Protein AF-A0A1V5UT31-F1 (afdb_monomer)

Solvent-accessible surface area (backbone atoms only — not comparable to full-atom values): 12084 Å² total; per-residue (Å²): 135,84,84,80,78,84,72,55,71,69,61,55,56,50,51,51,52,52,53,51,52,56,53,60,58,64,77,71,74,84,82,89,89,82,85,89,72,75,85,69,56,81,67,75,80,46,56,73,68,57,42,53,53,50,49,54,51,49,53,50,49,56,49,50,53,50,53,52,51,50,52,51,52,52,50,50,51,52,52,50,54,52,51,52,52,53,49,53,51,49,53,54,50,51,54,51,50,53,53,53,53,52,52,49,52,55,51,69,69,58,63,85,67,58,83,86,46,97,58,29,70,60,49,44,53,51,50,53,53,51,50,52,51,51,52,61,60,45,51,62,52,51,56,53,48,64,69,33,68,75,50,39,56,61,50,44,64,60,45,48,63,52,54,56,52,71,70,49,55,71,69,55,56,50,50,54,50,45,67,59,48,47,59,51,51,52,48,54,50,52,50,51,52,50,51,50,50,50,51,53,48,50,67,69,72,62,124

Sequence (207 aa):
MKKEVFVTEGLLRIKEQIAEAAKKSSETEGAGPLAGTEPVPPHELLSPETREALRKRHEEFMRFRRDVLFRIHELMSACSAAAEAARKQTEASSHLEARLKELLIRLEELGEPDTNAADYQIRLSEACRSLEKLRLEILPLRASLEKNPASAAESASRSNFFAELDSVSFGQIFRVGFYLSLPLLIGILLFGILLSAVIVVTFRIGL

Nearest PDB structures (foldseek):
  8i21-assembly1_A  TM=3.018E-01  e=5.553E+00  Saccharomyces cerevisiae S288C

pLDDT: mean 77.6, std 18.27, range [35.03, 97.25]

Structure (mmCIF, N/CA/C/O backbone):
data_AF-A0A1V5UT31-F1
#
_entry.id   AF-A0A1V5UT31-F1
#
loop_
_atom_site.group_PDB
_atom_site.id
_atom_site.type_symbol
_atom_site.label_atom_id
_atom_site.label_alt_id
_atom_site.label_comp_id
_atom_site.label_asym_id
_atom_site.label_entity_id
_atom_site.label_seq_id
_atom_site.pdbx_PDB_ins_code
_atom_site.Cartn_x
_atom_site.Cartn_y
_atom_site.Cartn_z
_atom_site.occupancy
_atom_site.B_iso_or_equiv
_atom_site.auth_seq_id
_atom_site.auth_comp_id
_atom_site.auth_asym_id
_atom_site.auth_atom_id
_atom_site.pdbx_PDB_model_num
ATOM 1 N N . MET A 1 1 ? -18.372 22.773 17.723 1.00 35.75 1 MET A N 1
ATOM 2 C CA . MET A 1 1 ? -19.182 21.607 18.144 1.00 35.75 1 MET A CA 1
ATOM 3 C C . MET A 1 1 ? -19.332 21.659 19.657 1.00 35.75 1 MET A C 1
ATOM 5 O O . MET A 1 1 ? -18.330 21.570 20.355 1.00 35.75 1 MET A O 1
ATOM 9 N N . LYS A 1 2 ? -20.540 21.932 20.164 1.00 35.72 2 LYS A N 1
ATOM 10 C CA . LYS A 1 2 ? -20.808 21.993 21.609 1.00 35.72 2 LYS A CA 1
ATOM 11 C C . LYS A 1 2 ? -20.935 20.556 22.122 1.00 35.72 2 LYS A C 1
ATOM 13 O O . LYS A 1 2 ? -21.726 19.794 21.582 1.00 35.72 2 LYS A O 1
ATOM 18 N N . LYS A 1 3 ? -20.106 20.172 23.098 1.00 37.72 3 LYS A N 1
ATOM 19 C CA . LYS A 1 3 ? -20.200 18.869 23.769 1.00 37.72 3 LYS A CA 1
ATOM 20 C C . LYS A 1 3 ? -21.431 18.901 24.666 1.00 37.72 3 LYS A C 1
ATOM 22 O O . LYS A 1 3 ? -21.390 19.498 25.738 1.00 37.72 3 LYS A O 1
ATOM 27 N N . GLU A 1 4 ? -22.519 18.306 24.205 1.00 40.69 4 GLU A N 1
ATOM 28 C CA . GLU A 1 4 ? -23.676 18.030 25.047 1.00 40.69 4 GLU A CA 1
ATOM 29 C C . GLU A 1 4 ? -23.272 16.936 26.035 1.00 40.69 4 GLU A C 1
ATOM 31 O O . GLU A 1 4 ? -23.111 15.765 25.694 1.00 40.69 4 GLU A O 1
ATOM 36 N N . VAL A 1 5 ? -22.980 17.356 27.264 1.00 46.94 5 VAL A N 1
ATOM 37 C CA . VAL A 1 5 ? -22.757 16.449 28.384 1.00 46.94 5 VAL A CA 1
ATOM 38 C C . VAL A 1 5 ? -24.121 15.857 28.715 1.00 46.94 5 VAL A C 1
ATOM 40 O O . VAL A 1 5 ? -24.954 16.530 29.317 1.00 46.94 5 VAL A O 1
ATOM 43 N N . PHE A 1 6 ? -24.361 14.615 28.292 1.00 42.41 6 PHE A N 1
ATOM 44 C CA . PHE A 1 6 ? -25.547 13.854 28.677 1.00 42.41 6 PHE A CA 1
ATOM 45 C C . PHE A 1 6 ? -25.468 13.536 30.173 1.00 42.41 6 PHE A C 1
ATOM 47 O O . PHE A 1 6 ? -24.983 12.488 30.596 1.00 42.41 6 PHE A O 1
ATOM 54 N N . VAL A 1 7 ? -25.911 14.487 30.991 1.00 55.12 7 VAL A N 1
ATOM 55 C CA . VAL A 1 7 ? -26.237 14.242 32.390 1.00 55.12 7 VAL A CA 1
ATOM 56 C C . VAL A 1 7 ? -27.576 13.519 32.378 1.00 55.12 7 VAL A C 1
ATOM 58 O O . VAL A 1 7 ? -28.597 14.098 32.019 1.00 55.12 7 VAL A O 1
ATOM 61 N N . THR A 1 8 ? -27.565 12.231 32.706 1.00 55.9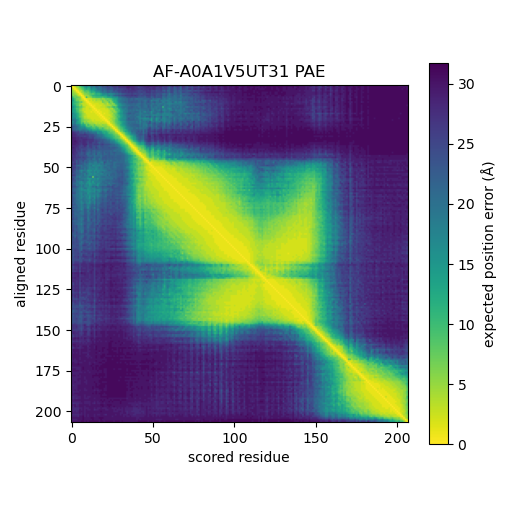7 8 THR A N 1
ATOM 62 C CA . THR A 1 8 ? -28.764 11.392 32.764 1.00 55.97 8 THR A CA 1
ATOM 63 C C . THR A 1 8 ? -29.813 12.043 33.671 1.00 55.97 8 THR A C 1
ATOM 65 O O . THR A 1 8 ? -29.469 12.497 34.761 1.00 55.97 8 THR A O 1
ATOM 68 N N . GLU A 1 9 ? -31.089 12.065 33.268 1.00 54.56 9 GLU A N 1
ATOM 69 C CA . GLU A 1 9 ? -32.189 12.688 34.035 1.00 54.56 9 GLU A CA 1
ATOM 70 C C . GLU A 1 9 ? -32.254 12.222 35.502 1.00 54.56 9 GLU A C 1
ATOM 72 O O . GLU A 1 9 ? -32.612 12.988 36.397 1.00 54.56 9 GLU A O 1
ATOM 77 N N . GLY A 1 10 ? -31.823 10.985 35.782 1.00 52.44 10 GLY A N 1
ATOM 78 C CA . GLY A 1 10 ? -31.711 10.462 37.146 1.00 52.44 10 GLY A CA 1
ATOM 79 C C . GLY A 1 10 ? -30.732 11.243 38.034 1.00 52.44 10 GLY A C 1
ATOM 80 O O . GLY A 1 10 ? -30.963 11.389 39.229 1.00 52.44 10 GLY A O 1
ATOM 81 N N . LEU A 1 11 ? -29.665 11.805 37.463 1.00 58.56 11 LEU A N 1
ATOM 82 C CA . LEU A 1 11 ? -28.651 12.580 38.182 1.00 58.56 11 LEU A CA 1
ATOM 83 C C . LEU A 1 11 ? -29.174 13.970 38.582 1.00 58.56 11 LEU A C 1
ATOM 85 O O . LEU A 1 11 ? -28.807 14.473 39.644 1.00 58.56 11 LEU A O 1
ATOM 89 N N . LEU A 1 12 ? -30.068 14.552 37.773 1.00 60.78 12 LEU A N 1
ATOM 90 C CA . LEU A 1 12 ? -30.761 15.809 38.078 1.00 60.78 12 LEU A CA 1
ATOM 91 C C . LEU A 1 12 ? -31.811 15.614 39.178 1.00 60.78 12 LEU A C 1
ATOM 93 O O . LEU A 1 12 ? -31.778 16.336 40.172 1.00 60.78 12 LEU A O 1
ATOM 97 N N . ARG A 1 13 ? -32.641 14.567 39.075 1.00 63.09 13 ARG A N 1
ATOM 98 C CA . ARG A 1 13 ? -33.630 14.208 40.112 1.00 63.09 13 ARG A CA 1
ATOM 99 C C . ARG A 1 13 ? -33.002 13.986 41.485 1.00 63.09 13 ARG A C 1
ATOM 101 O O . ARG A 1 13 ? -33.534 14.424 42.498 1.00 63.09 13 ARG A O 1
ATOM 108 N N . ILE A 1 14 ? -31.849 13.323 41.531 1.00 59.22 14 ILE A N 1
ATOM 109 C CA . ILE A 1 14 ? -31.177 13.022 42.800 1.00 59.22 14 ILE A CA 1
ATOM 110 C C . ILE A 1 14 ? -30.478 14.269 43.368 1.00 59.22 14 ILE A C 1
ATOM 112 O O . ILE A 1 14 ? -30.414 14.430 44.585 1.00 59.22 14 ILE A O 1
ATOM 116 N N . LYS A 1 15 ? -29.994 15.191 42.520 1.00 70.75 15 LYS A N 1
ATOM 117 C CA . LYS A 1 15 ? -29.478 16.493 42.978 1.00 70.75 15 LYS A CA 1
ATOM 118 C C . LYS A 1 15 ? -30.580 17.309 43.659 1.00 70.75 15 LYS A C 1
ATOM 120 O O . LYS A 1 15 ? -30.318 17.911 44.697 1.00 70.75 15 LYS A O 1
ATOM 125 N N . GLU A 1 16 ? -31.787 17.304 43.100 1.00 70.44 16 GLU A N 1
ATOM 126 C CA . GLU A 1 16 ? -32.953 17.963 43.697 1.00 70.44 16 GLU A CA 1
ATOM 127 C C . GLU A 1 16 ? -33.327 17.325 45.038 1.00 70.44 16 GLU A C 1
ATOM 129 O O . GLU A 1 16 ? -33.442 18.043 46.025 1.00 70.44 16 GLU A O 1
ATOM 134 N N . GLN A 1 17 ? -33.369 15.992 45.125 1.00 66.56 17 GLN A N 1
ATOM 135 C CA . GLN A 1 17 ? -33.656 15.282 46.381 1.00 66.56 17 GLN A CA 1
ATOM 136 C C . GLN A 1 17 ? -32.620 15.549 47.48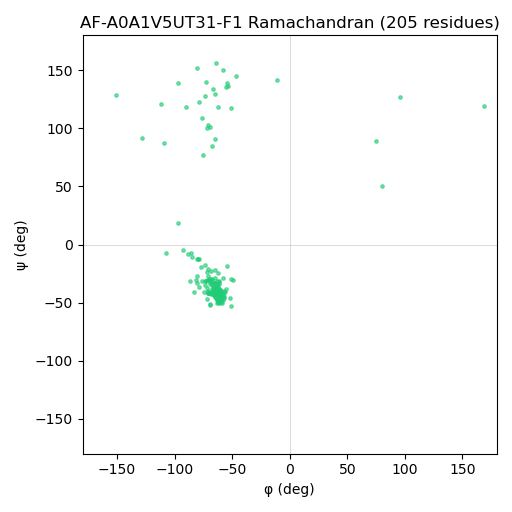5 1.00 66.56 17 GLN A C 1
ATOM 138 O O . GLN A 1 17 ? -32.982 15.694 48.651 1.00 66.56 17 GLN A O 1
ATOM 143 N N . ILE A 1 18 ? -31.331 15.639 47.138 1.00 66.75 18 ILE A N 1
ATOM 144 C CA . ILE A 1 18 ? -30.267 15.964 48.103 1.00 66.75 18 ILE A CA 1
ATOM 145 C C . ILE A 1 18 ? -30.374 17.426 48.556 1.00 66.75 18 ILE A C 1
ATOM 147 O O . ILE A 1 18 ? -30.221 17.711 49.743 1.00 66.75 18 ILE A O 1
ATOM 151 N N . ALA A 1 19 ? -30.660 18.352 47.636 1.00 69.81 19 ALA A N 1
ATOM 152 C CA . ALA A 1 19 ? -30.858 19.761 47.970 1.00 69.81 19 ALA A CA 1
ATOM 153 C C . ALA A 1 19 ? -32.098 19.972 48.859 1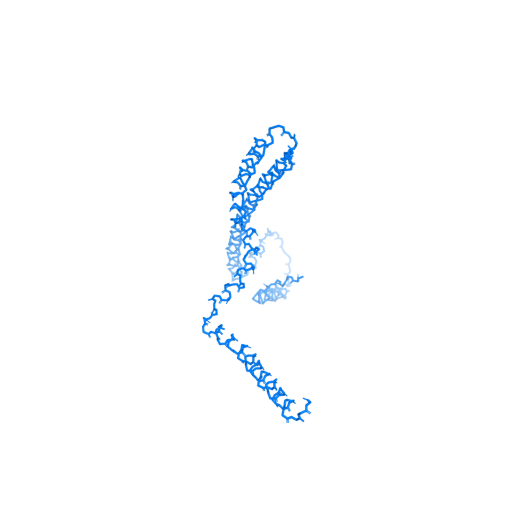.00 69.81 19 ALA A C 1
ATOM 155 O O . ALA A 1 19 ? -32.070 20.776 49.789 1.00 69.81 19 ALA A O 1
ATOM 156 N N . GLU A 1 20 ? -33.166 19.218 48.607 1.00 68.38 20 GLU A N 1
ATOM 157 C CA . GLU A 1 20 ? -34.411 19.264 49.371 1.00 68.38 20 GLU A CA 1
ATOM 158 C C . GLU A 1 20 ? -34.246 18.651 50.773 1.00 68.38 20 GLU A C 1
ATOM 160 O O . GLU A 1 20 ? -34.693 19.237 51.762 1.00 68.38 20 GLU A O 1
ATOM 165 N N . ALA A 1 21 ? -33.507 17.542 50.894 1.00 61.19 21 ALA A N 1
ATOM 166 C CA . ALA A 1 21 ? -33.156 16.944 52.182 1.00 61.19 21 ALA A CA 1
ATOM 167 C C . ALA A 1 21 ? -32.259 17.862 53.034 1.00 61.19 21 ALA A C 1
ATOM 169 O O . ALA A 1 21 ? -32.501 18.004 54.232 1.00 61.19 21 ALA A O 1
ATOM 170 N N . ALA A 1 22 ? -31.281 18.537 52.416 1.00 64.00 22 ALA A N 1
ATOM 171 C CA . ALA A 1 22 ? -30.404 19.493 53.097 1.00 64.00 22 ALA A CA 1
ATOM 172 C C . ALA A 1 22 ? -31.158 20.739 53.599 1.00 64.00 22 ALA A C 1
ATOM 174 O O . ALA A 1 22 ? -30.838 21.292 54.652 1.00 64.00 22 ALA A O 1
ATOM 175 N N . LYS A 1 23 ? -32.193 21.171 52.868 1.00 64.31 23 LYS A N 1
ATOM 176 C CA . LYS A 1 23 ? -33.053 22.283 53.285 1.00 64.31 23 LYS A CA 1
ATOM 177 C C . LYS A 1 23 ? -33.939 21.888 54.471 1.00 64.31 23 LYS A C 1
ATOM 179 O O . LYS A 1 23 ? -34.045 22.646 55.432 1.00 64.31 23 LYS A O 1
ATOM 184 N N . LYS A 1 24 ? -34.483 20.669 54.461 1.00 55.72 24 LYS A N 1
ATOM 185 C CA . LYS A 1 24 ? -35.335 20.137 55.536 1.00 55.72 24 LYS A CA 1
ATOM 186 C C . LYS A 1 24 ? -34.580 19.904 56.854 1.00 55.72 24 LYS A C 1
ATOM 188 O O . LYS A 1 24 ? -35.151 20.105 57.920 1.00 55.72 24 LYS A O 1
ATOM 193 N N . SER A 1 25 ? -33.293 19.547 56.803 1.00 51.53 25 SER A N 1
ATOM 194 C CA . SER A 1 25 ? -32.449 19.449 58.006 1.00 51.53 25 SER A CA 1
ATOM 195 C C . SER A 1 25 ? -32.124 20.811 58.628 1.00 51.53 25 SER A C 1
ATOM 197 O O . SER A 1 25 ? -31.996 20.904 59.843 1.00 51.53 25 SER A O 1
ATOM 199 N N . SER A 1 26 ? -32.048 21.881 57.826 1.00 51.34 26 SER A N 1
ATOM 200 C CA . SER A 1 26 ? -31.721 23.228 58.323 1.00 51.34 26 SER A CA 1
ATOM 201 C C . SER A 1 26 ? -32.853 23.918 59.099 1.00 51.34 26 SER A C 1
ATOM 203 O O . SER A 1 26 ? -32.594 24.851 59.849 1.00 51.34 26 SER A O 1
ATOM 205 N N . GLU A 1 27 ? -34.097 23.446 58.969 1.00 50.84 27 GLU A N 1
ATOM 206 C CA . GLU A 1 27 ? -35.257 24.002 59.687 1.00 50.84 27 GLU A CA 1
ATOM 207 C C . GLU A 1 27 ? -35.446 23.401 61.095 1.00 50.84 27 GLU A C 1
ATOM 209 O O . GLU A 1 27 ? -36.282 23.888 61.853 1.00 50.84 27 GLU A O 1
ATOM 214 N N . THR A 1 28 ? -34.671 22.372 61.474 1.00 47.97 28 THR A N 1
ATOM 215 C CA . THR A 1 28 ? -34.879 21.630 62.740 1.00 47.97 28 THR A CA 1
ATOM 216 C C . THR A 1 28 ? -33.824 21.918 63.822 1.00 47.97 28 THR A C 1
ATOM 218 O O . THR A 1 28 ? -33.998 21.501 64.964 1.00 47.97 28 THR A O 1
ATOM 221 N N . GLU A 1 29 ? -32.755 22.666 63.531 1.00 42.69 29 GLU A N 1
ATOM 222 C CA . GLU A 1 29 ? -31.684 22.938 64.504 1.00 42.69 29 GLU A CA 1
ATOM 223 C C . GLU A 1 29 ? -31.688 24.392 64.988 1.00 42.69 29 GLU A C 1
ATOM 225 O O . GLU A 1 29 ? -30.981 25.263 64.488 1.00 42.69 29 GLU A O 1
ATOM 230 N N . GLY A 1 30 ? -32.481 24.638 66.030 1.00 39.66 30 GLY A N 1
ATOM 231 C CA . GLY A 1 30 ? -32.335 25.796 66.902 1.00 39.66 30 GLY A CA 1
ATOM 232 C C . GLY A 1 30 ? -32.283 25.358 68.362 1.00 39.66 30 GLY A C 1
ATOM 233 O O . GLY A 1 30 ? -33.339 25.248 68.971 1.00 39.66 30 GLY A O 1
ATOM 234 N N . ALA A 1 31 ? -31.080 25.109 68.905 1.00 35.03 31 ALA A N 1
ATOM 235 C CA . ALA A 1 31 ? -30.681 25.364 70.305 1.00 35.03 31 ALA A CA 1
ATOM 236 C C . ALA A 1 31 ? -29.322 24.716 70.675 1.00 35.03 31 ALA A C 1
ATOM 238 O O . ALA A 1 31 ? -29.219 23.498 70.750 1.00 35.03 31 ALA A O 1
ATOM 239 N N . GLY A 1 32 ? -28.343 25.549 71.063 1.00 35.31 32 GLY A N 1
ATOM 240 C CA . GLY A 1 32 ? -27.393 25.248 72.153 1.00 35.31 32 GLY A CA 1
ATOM 241 C C . GLY A 1 32 ? -26.013 24.647 71.800 1.00 35.31 32 GLY A C 1
ATOM 242 O O . GLY A 1 32 ? -25.960 23.606 71.158 1.00 35.31 32 GLY A O 1
ATOM 243 N N . PRO A 1 33 ? -24.888 25.239 72.268 1.00 62.88 33 PRO A N 1
ATOM 244 C CA . PRO A 1 33 ? -23.529 24.796 71.941 1.00 62.88 33 PRO A CA 1
ATOM 245 C C . PRO A 1 33 ? -22.940 23.881 73.026 1.00 62.88 33 PRO A C 1
ATOM 247 O O . PRO A 1 33 ? -23.052 24.214 74.202 1.00 62.88 33 PRO A O 1
ATOM 250 N N . LEU A 1 34 ? -22.228 22.804 72.667 1.00 36.91 34 LEU A N 1
ATOM 251 C CA . LEU A 1 34 ? -21.337 22.090 73.595 1.00 36.91 34 LEU A CA 1
ATOM 252 C C . LEU A 1 34 ? -20.156 21.405 72.879 1.00 36.91 34 LEU A C 1
ATOM 254 O O . LEU A 1 34 ? -20.309 20.678 71.906 1.00 36.91 34 LEU A O 1
ATOM 258 N N . ALA A 1 35 ? -18.986 21.720 73.430 1.00 43.28 35 ALA A N 1
ATOM 259 C CA . ALA A 1 35 ? -17.646 21.150 73.340 1.00 43.28 35 ALA A CA 1
ATOM 260 C C . ALA A 1 35 ? -17.410 19.778 72.665 1.00 43.28 35 ALA A C 1
ATOM 262 O O . ALA A 1 35 ? -18.059 18.783 72.967 1.00 43.28 35 ALA A O 1
ATOM 263 N N . GLY A 1 36 ? -16.284 19.717 71.938 1.00 49.12 36 GLY A N 1
ATOM 264 C CA . GLY A 1 36 ? -15.366 18.573 71.983 1.00 49.12 36 GLY A CA 1
ATOM 265 C C . GLY A 1 36 ? -15.746 17.347 71.162 1.00 49.12 36 GLY A C 1
ATOM 266 O O . GLY A 1 36 ? -15.695 16.238 71.680 1.00 49.12 36 GLY A O 1
ATOM 267 N N . THR A 1 37 ? -16.081 17.517 69.886 1.00 44.81 37 THR A N 1
ATOM 268 C CA . THR A 1 37 ? -16.251 16.384 68.968 1.00 44.81 37 THR A CA 1
ATOM 269 C C . THR A 1 37 ? -15.133 16.429 67.934 1.00 44.81 37 THR A C 1
ATOM 271 O O . THR A 1 37 ? -14.985 17.427 67.226 1.00 44.81 37 THR A O 1
ATOM 274 N N . GLU A 1 38 ? -14.319 15.370 67.863 1.00 53.28 38 GLU A N 1
ATOM 275 C CA . GLU A 1 38 ? -13.507 15.105 66.670 1.00 53.28 38 GLU A CA 1
ATOM 276 C C . GLU A 1 38 ? -14.398 15.259 65.430 1.00 53.28 38 GLU A C 1
ATOM 278 O O . GLU A 1 38 ? -15.590 14.948 65.520 1.00 53.28 38 GLU A O 1
ATOM 283 N N . PRO A 1 39 ? -13.877 15.768 64.298 1.00 51.06 39 PRO A N 1
ATOM 284 C CA . PRO A 1 39 ? -14.677 15.961 63.101 1.00 51.06 39 PRO A CA 1
ATOM 285 C C . PRO A 1 39 ? -15.126 14.592 62.594 1.00 51.06 39 PRO A C 1
ATOM 287 O O . PRO A 1 39 ? -14.432 13.935 61.819 1.00 51.06 39 PRO A O 1
ATOM 290 N N . VAL A 1 40 ? -16.296 14.174 63.073 1.00 56.91 40 VAL A N 1
ATOM 291 C CA . VAL A 1 40 ? -17.034 13.012 62.612 1.00 56.91 40 VAL A CA 1
ATOM 292 C C . VAL A 1 40 ? -17.118 13.166 61.101 1.00 56.91 40 VAL A C 1
ATOM 294 O O . VAL A 1 40 ? -17.630 14.187 60.621 1.00 56.91 40 VAL A O 1
ATOM 297 N N . PRO A 1 41 ? -16.539 12.234 60.329 1.00 60.81 41 PRO A N 1
ATOM 298 C CA . PRO A 1 41 ? -16.507 12.381 58.894 1.00 60.81 41 PRO A CA 1
ATOM 299 C C . PRO A 1 41 ? -17.942 12.593 58.383 1.00 60.81 41 PRO A C 1
ATOM 301 O O . PRO A 1 41 ? -18.855 11.922 58.865 1.00 60.81 41 PRO A O 1
ATOM 304 N N . PRO A 1 42 ? -18.191 13.500 57.415 1.00 64.38 42 PRO A N 1
ATOM 305 C CA . PRO A 1 42 ? -19.544 13.979 57.083 1.00 64.38 42 PRO A CA 1
ATOM 306 C C . PRO A 1 42 ? -20.571 12.882 56.754 1.00 64.38 42 PRO A C 1
ATOM 308 O O . PRO A 1 42 ? -21.776 13.106 56.780 1.00 64.38 42 PRO A O 1
ATOM 311 N N . HIS A 1 43 ? -20.093 11.685 56.425 1.00 57.06 43 HIS A N 1
ATOM 312 C CA . HIS A 1 43 ? -20.874 10.497 56.113 1.00 57.06 43 HIS A CA 1
ATOM 313 C C . HIS A 1 43 ? -21.458 9.787 57.347 1.00 57.06 43 HIS A C 1
ATOM 315 O O . HIS A 1 43 ? -22.419 9.037 57.209 1.00 57.06 43 HIS A O 1
ATOM 321 N N . GLU A 1 44 ? -20.928 10.026 58.544 1.00 59.25 44 GLU A N 1
ATOM 322 C CA . GLU A 1 44 ? -21.412 9.444 59.802 1.00 59.25 44 GLU A CA 1
ATOM 323 C C . GLU A 1 44 ? -22.568 10.233 60.440 1.00 59.25 44 GLU A C 1
ATOM 325 O O . GLU A 1 44 ? -23.246 9.710 61.322 1.00 59.25 44 GLU A O 1
ATOM 330 N N . LEU A 1 45 ? -22.864 11.436 59.939 1.00 65.62 45 LEU A N 1
ATOM 331 C CA . LEU A 1 45 ? -24.042 12.238 60.308 1.00 65.62 45 LEU A CA 1
ATOM 332 C C . LEU A 1 45 ? -25.279 11.913 59.449 1.00 65.62 45 LEU A C 1
ATOM 334 O O . LEU A 1 45 ? -26.382 12.379 59.719 1.00 65.62 45 LEU A O 1
ATOM 338 N N . LEU A 1 46 ? -25.105 11.105 58.402 1.00 66.94 46 LEU A N 1
ATOM 339 C CA . LEU A 1 46 ? -26.159 10.739 57.458 1.00 66.94 46 LEU A CA 1
ATOM 340 C C . LEU A 1 46 ? -27.051 9.620 58.013 1.00 66.94 46 LEU A C 1
ATOM 342 O O . LEU A 1 46 ? -26.586 8.769 58.779 1.00 66.94 46 LEU A O 1
ATOM 346 N N . SER A 1 47 ? -28.319 9.575 57.593 1.00 78.75 47 SER A N 1
ATOM 347 C CA . SER A 1 47 ? -29.217 8.460 57.919 1.00 78.75 47 SER A CA 1
ATOM 348 C C . SER A 1 47 ? -28.631 7.123 57.420 1.00 78.75 47 SER A C 1
ATOM 350 O O . SER A 1 47 ? -27.908 7.101 56.420 1.00 78.75 47 SER A O 1
ATOM 352 N N . PRO A 1 48 ? -28.913 5.986 58.077 1.00 80.06 48 PRO A N 1
ATOM 353 C CA . PRO A 1 48 ? -28.376 4.688 57.653 1.00 80.06 48 PRO A CA 1
ATOM 354 C C . PRO A 1 48 ? -28.715 4.365 56.186 1.00 80.06 48 PRO A C 1
ATOM 356 O O . PRO A 1 48 ? -27.853 3.911 55.436 1.00 80.06 48 PRO A O 1
ATOM 359 N N . GLU A 1 49 ? -29.922 4.719 55.738 1.00 80.62 49 GLU A N 1
ATOM 360 C CA . GLU A 1 49 ? -30.365 4.553 54.347 1.00 80.62 49 GLU A CA 1
ATOM 361 C C . GLU A 1 49 ? -29.531 5.378 53.352 1.00 80.62 49 GLU A C 1
ATOM 363 O O . GLU A 1 49 ? -29.149 4.890 52.285 1.00 80.62 49 GLU A O 1
ATOM 368 N N . THR A 1 50 ? -29.189 6.623 53.703 1.00 83.19 50 THR A N 1
ATOM 369 C CA . THR A 1 50 ? -28.372 7.490 52.838 1.00 83.19 50 THR A CA 1
ATOM 370 C C . THR A 1 50 ? -26.910 7.046 52.794 1.00 83.19 50 THR A C 1
ATOM 372 O O . THR A 1 50 ? -26.284 7.143 51.735 1.00 83.19 50 THR A O 1
ATOM 375 N N . ARG A 1 51 ? -26.373 6.465 53.877 1.00 80.69 51 ARG A N 1
ATOM 376 C CA . ARG A 1 51 ? -25.036 5.838 53.872 1.00 80.69 51 ARG A CA 1
ATOM 377 C C . ARG A 1 51 ? -24.975 4.615 52.968 1.00 80.69 51 ARG A C 1
ATOM 379 O O . ARG A 1 51 ? -24.025 4.470 52.199 1.00 80.69 51 ARG A O 1
ATOM 386 N N . GLU A 1 52 ? -25.984 3.749 53.017 1.00 85.56 52 GLU A N 1
ATOM 387 C CA . GLU A 1 52 ? -26.045 2.574 52.145 1.00 85.56 52 GLU A CA 1
ATOM 388 C C . GLU A 1 52 ? -26.175 2.953 50.667 1.00 85.56 52 GLU A C 1
ATOM 390 O O . GLU A 1 52 ? -25.491 2.371 49.819 1.00 85.56 52 GLU A O 1
ATOM 395 N N . ALA A 1 53 ? -26.999 3.956 50.351 1.00 86.06 53 ALA A N 1
ATOM 396 C CA . ALA A 1 53 ? -27.121 4.489 48.997 1.00 86.06 53 ALA A CA 1
ATOM 397 C C . ALA A 1 53 ? -25.790 5.073 48.493 1.00 86.06 53 ALA A C 1
ATOM 399 O O . ALA A 1 53 ? -25.376 4.801 47.362 1.00 86.06 53 ALA A O 1
ATOM 400 N N . LEU A 1 54 ? -25.077 5.822 49.342 1.00 87.12 54 LEU A N 1
ATOM 401 C CA . LEU A 1 54 ? -23.771 6.385 49.005 1.00 87.12 54 LEU A CA 1
ATOM 402 C C . LEU A 1 54 ? -22.718 5.290 48.787 1.00 87.12 54 LEU A C 1
ATOM 404 O O . LEU A 1 54 ? -21.937 5.379 47.839 1.00 87.12 54 LEU A O 1
ATOM 408 N N . ARG A 1 55 ? -22.734 4.225 49.601 1.00 88.06 55 ARG A N 1
ATOM 409 C CA . ARG A 1 55 ? -21.846 3.064 49.440 1.00 88.06 55 ARG A CA 1
ATOM 410 C C . ARG A 1 55 ? -22.080 2.354 48.108 1.00 88.06 55 ARG A C 1
ATOM 412 O O . ARG A 1 55 ? -21.125 2.152 47.363 1.00 88.06 55 ARG A O 1
ATOM 419 N N . LYS A 1 56 ? -23.335 2.040 47.768 1.00 90.12 56 LYS A N 1
ATOM 420 C CA . LYS A 1 56 ? -23.688 1.416 46.476 1.00 90.12 56 LYS A CA 1
ATOM 421 C C . LYS A 1 56 ? -23.220 2.272 45.298 1.00 90.12 56 LYS A C 1
ATOM 423 O O . LYS A 1 56 ? -22.589 1.766 44.374 1.00 90.12 56 LYS A O 1
ATOM 428 N N . ARG A 1 57 ? -23.435 3.587 45.370 1.00 87.25 57 ARG A N 1
ATOM 429 C CA . ARG A 1 57 ? -22.997 4.526 44.331 1.00 87.25 57 ARG A CA 1
ATOM 430 C C . ARG A 1 57 ? -21.476 4.626 44.228 1.00 87.25 57 ARG A C 1
ATOM 432 O O . ARG A 1 57 ? -20.940 4.749 43.130 1.00 87.25 57 ARG A O 1
ATOM 439 N N . HIS A 1 58 ? -20.771 4.566 45.354 1.00 91.75 58 HIS A N 1
ATOM 440 C CA . HIS A 1 58 ? -19.314 4.520 45.362 1.00 91.75 58 HIS A CA 1
ATOM 441 C C . HIS A 1 58 ? -18.795 3.233 44.703 1.00 91.75 58 HIS A C 1
ATOM 443 O O . HIS A 1 58 ? -17.869 3.283 43.894 1.00 91.75 58 HIS A O 1
ATOM 449 N N . GLU A 1 59 ? -19.423 2.087 44.975 1.00 95.00 59 GLU A N 1
ATOM 450 C CA . GLU A 1 59 ? -19.095 0.815 44.324 1.00 95.00 59 GLU A CA 1
ATOM 451 C C . GLU A 1 59 ? -19.350 0.859 42.808 1.00 95.00 59 GLU A C 1
ATOM 453 O O . GLU A 1 59 ? -18.493 0.431 42.029 1.00 95.00 59 GLU A O 1
ATOM 458 N N . GLU A 1 60 ? -20.479 1.424 42.371 1.00 93.75 60 GLU A N 1
ATOM 459 C CA . GLU A 1 60 ? -20.790 1.655 40.954 1.00 93.75 60 GLU A CA 1
ATOM 460 C C . GLU A 1 60 ? -19.769 2.579 40.289 1.00 93.75 60 GLU A C 1
ATOM 462 O O . GLU A 1 60 ? -19.236 2.247 39.230 1.00 93.75 60 GLU A O 1
ATOM 467 N N . PHE A 1 61 ? -19.429 3.696 40.937 1.00 94.06 61 PHE A N 1
ATOM 468 C CA . PHE A 1 61 ? -18.398 4.613 40.459 1.00 94.06 61 PHE A CA 1
ATOM 469 C C . PHE A 1 61 ? -17.055 3.899 40.287 1.00 94.06 61 PHE A C 1
ATOM 471 O O . PHE A 1 61 ? -16.412 4.031 39.249 1.00 94.06 61 PHE A O 1
ATOM 478 N N . MET A 1 62 ? -16.636 3.094 41.266 1.00 96.19 62 MET A N 1
ATOM 479 C CA . MET A 1 62 ? -15.371 2.360 41.202 1.00 96.19 62 MET A CA 1
ATOM 480 C C . MET A 1 62 ? -15.380 1.259 40.136 1.00 96.19 62 MET A C 1
ATOM 482 O O . MET A 1 62 ? -14.332 0.951 39.562 1.00 96.19 62 MET A O 1
ATOM 486 N N . ARG A 1 63 ? -16.535 0.650 39.841 1.00 95.56 63 ARG A N 1
ATOM 487 C CA . ARG A 1 63 ? -16.694 -0.280 38.709 1.00 95.56 63 ARG A CA 1
ATOM 488 C C . ARG A 1 63 ? -16.600 0.459 37.377 1.00 95.56 63 ARG A C 1
ATOM 490 O O . ARG A 1 63 ? -15.769 0.093 36.553 1.00 95.56 63 ARG A O 1
ATOM 497 N N . PHE A 1 64 ? -17.373 1.528 37.208 1.00 95.12 64 PHE A N 1
ATOM 498 C CA . PHE A 1 64 ? -17.381 2.328 35.986 1.00 95.12 64 PHE A CA 1
ATOM 499 C C . PHE A 1 64 ? -16.009 2.942 35.694 1.00 95.12 64 PHE A C 1
ATOM 501 O O . PHE A 1 64 ? -15.508 2.844 34.580 1.00 95.12 64 PHE A O 1
ATOM 508 N N . ARG A 1 65 ? -15.343 3.499 36.712 1.00 96.56 65 ARG A N 1
ATOM 509 C CA . ARG A 1 65 ? -13.989 4.048 36.580 1.00 96.56 65 ARG A CA 1
ATOM 510 C C . ARG A 1 65 ? -13.000 2.996 36.084 1.00 96.56 65 ARG A C 1
ATOM 512 O O . ARG A 1 65 ? -12.168 3.311 35.243 1.00 96.56 65 ARG A O 1
ATOM 519 N N . ARG A 1 66 ? -13.078 1.762 36.595 1.00 96.75 66 ARG A N 1
ATOM 520 C CA . ARG A 1 66 ? -12.219 0.659 36.139 1.00 96.75 66 ARG A CA 1
ATOM 521 C C . ARG A 1 66 ? -12.505 0.273 34.690 1.00 96.75 66 ARG A C 1
ATOM 523 O O . ARG A 1 66 ? -11.550 0.113 33.941 1.00 96.75 66 ARG A O 1
ATOM 530 N N . ASP A 1 67 ? -13.775 0.180 34.297 1.00 96.62 67 ASP A N 1
ATOM 531 C CA . ASP A 1 67 ? -14.156 -0.119 32.908 1.00 96.62 67 ASP A CA 1
ATOM 532 C C . ASP A 1 67 ? -13.646 0.958 31.941 1.00 96.62 67 ASP A C 1
ATOM 534 O O . ASP A 1 67 ? -12.999 0.659 30.941 1.00 96.62 67 ASP A O 1
ATOM 538 N N . VAL A 1 68 ? -13.848 2.233 32.283 1.00 95.94 68 VAL A N 1
ATOM 539 C CA . VAL A 1 68 ? -13.365 3.355 31.470 1.00 95.94 68 VAL A CA 1
ATOM 540 C C . VAL A 1 68 ? -11.839 3.365 31.384 1.00 95.94 68 VAL A C 1
ATOM 542 O O . VAL A 1 68 ? -11.303 3.533 30.293 1.00 95.94 68 VAL A O 1
ATOM 545 N N . LEU A 1 69 ? -11.129 3.155 32.498 1.00 97.12 69 LEU A N 1
ATOM 546 C CA . LEU A 1 69 ? -9.665 3.063 32.485 1.00 97.12 69 LEU A CA 1
ATOM 547 C C . LEU A 1 69 ? -9.180 1.921 31.591 1.00 97.12 69 LEU A C 1
ATOM 549 O O . LEU A 1 69 ? -8.253 2.118 30.809 1.00 97.12 69 LEU A O 1
ATOM 553 N N . PHE A 1 70 ? -9.822 0.756 31.669 1.00 96.56 70 PHE A N 1
ATOM 554 C CA . PHE A 1 70 ? -9.492 -0.383 30.820 1.00 96.56 70 PHE A CA 1
ATOM 555 C C . PHE A 1 70 ? -9.670 -0.045 29.334 1.00 96.56 70 PHE A C 1
ATOM 557 O O . PHE A 1 70 ? -8.728 -0.201 28.560 1.00 96.56 70 PHE A O 1
ATOM 564 N N . ARG A 1 71 ? -10.820 0.527 28.953 1.00 95.50 71 ARG A N 1
ATOM 565 C CA . ARG A 1 71 ? -11.086 0.960 27.570 1.00 95.50 71 ARG A CA 1
ATOM 566 C C . ARG A 1 71 ? -10.090 2.007 27.082 1.00 95.50 71 ARG A C 1
ATOM 568 O O . ARG A 1 71 ? -9.669 1.963 25.932 1.00 95.50 71 ARG A O 1
ATOM 575 N N . ILE A 1 72 ? -9.702 2.956 27.935 1.00 97.06 72 ILE A N 1
ATOM 576 C CA . ILE A 1 72 ? -8.689 3.959 27.581 1.00 97.06 72 ILE A CA 1
ATOM 577 C C . ILE A 1 72 ? -7.351 3.275 27.299 1.00 97.06 72 ILE A C 1
ATOM 579 O O . ILE A 1 72 ? -6.732 3.573 26.282 1.00 97.06 72 ILE A O 1
ATOM 583 N N . HIS A 1 73 ? -6.915 2.345 28.150 1.00 97.25 73 HIS A N 1
ATOM 584 C CA . HIS A 1 73 ? -5.672 1.607 27.923 1.00 97.25 73 HIS A CA 1
ATOM 585 C C . HIS A 1 73 ? -5.712 0.766 26.643 1.00 97.25 73 HIS A C 1
ATOM 587 O O . HIS A 1 73 ? -4.738 0.765 25.889 1.00 97.25 73 HIS A O 1
ATOM 593 N N . GLU A 1 74 ? -6.835 0.109 26.366 1.00 97.06 74 GLU A N 1
ATOM 594 C CA . GLU A 1 74 ? -7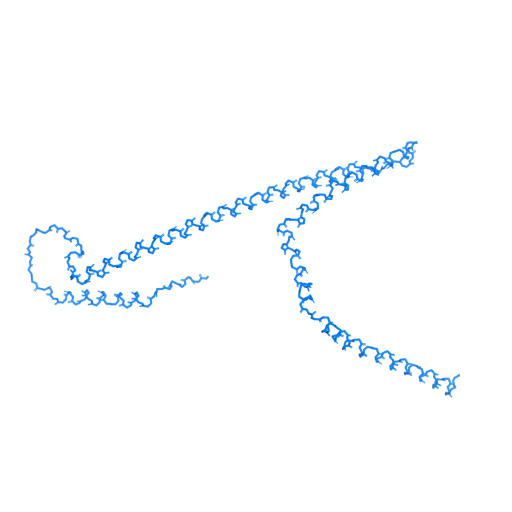.049 -0.644 25.129 1.00 97.06 74 GLU A CA 1
ATOM 595 C C . GLU A 1 74 ? -6.941 0.267 23.897 1.00 97.06 74 GLU A C 1
ATOM 597 O O . GLU A 1 74 ? -6.166 -0.009 22.980 1.00 97.06 74 GLU A O 1
ATOM 602 N N . LEU A 1 75 ? -7.631 1.411 23.909 1.00 95.94 75 LEU A N 1
ATOM 603 C CA . LEU A 1 75 ? -7.571 2.395 22.827 1.00 95.94 75 LEU A CA 1
ATOM 604 C C . LEU A 1 75 ? -6.174 3.006 22.668 1.00 95.94 75 LEU A C 1
ATOM 606 O O . LEU A 1 75 ? -5.725 3.218 21.543 1.00 95.94 75 LEU A O 1
ATOM 610 N N . MET A 1 76 ? -5.464 3.271 23.767 1.00 96.00 76 MET A N 1
ATOM 611 C CA . MET A 1 76 ? -4.079 3.748 23.722 1.00 96.00 76 MET A CA 1
ATOM 612 C C . MET A 1 76 ? -3.155 2.715 23.073 1.00 96.00 76 MET A C 1
ATOM 614 O O . MET A 1 76 ? -2.333 3.081 22.234 1.00 96.00 76 MET A O 1
ATOM 618 N N . SER A 1 77 ? -3.309 1.435 23.419 1.00 94.44 77 SER A N 1
ATOM 619 C CA . SER A 1 77 ? -2.538 0.347 22.815 1.00 94.44 77 SER A CA 1
ATOM 620 C C . SER A 1 77 ? -2.832 0.216 21.318 1.00 94.44 77 SER A C 1
ATOM 622 O O . SER A 1 77 ? -1.899 0.199 20.514 1.00 94.44 77 SER A O 1
ATOM 624 N N . ALA A 1 78 ? -4.111 0.231 20.931 1.00 94.62 78 ALA A N 1
ATOM 625 C CA . ALA A 1 78 ? -4.523 0.190 19.530 1.00 94.62 78 ALA A CA 1
ATOM 626 C C . ALA A 1 78 ? -3.979 1.388 18.733 1.00 94.62 78 ALA A C 1
ATOM 628 O O . ALA A 1 78 ? -3.458 1.220 17.630 1.00 94.62 78 ALA A O 1
ATOM 629 N N . CYS A 1 79 ? -4.038 2.593 19.307 1.00 94.75 79 CYS A N 1
ATOM 630 C CA . CYS A 1 79 ? -3.491 3.804 18.698 1.00 94.75 79 CYS A CA 1
ATOM 631 C C . CYS A 1 79 ? -1.968 3.713 18.519 1.00 94.75 79 CYS A C 1
ATOM 633 O O . CYS A 1 79 ? -1.453 4.045 17.452 1.00 94.75 79 CYS A O 1
ATOM 635 N N . SER A 1 80 ? -1.245 3.202 19.522 1.00 95.56 80 SER A N 1
ATOM 636 C CA . SER A 1 80 ? 0.204 2.988 19.435 1.00 95.56 80 SER A CA 1
ATOM 637 C C . SER A 1 80 ? 0.566 2.001 18.324 1.00 95.56 80 SER A C 1
ATOM 639 O O . SER A 1 80 ? 1.434 2.290 17.503 1.00 95.56 80 SER A O 1
ATOM 641 N N . ALA A 1 81 ? -0.136 0.867 18.246 1.00 93.56 81 ALA A N 1
ATOM 642 C CA . ALA A 1 81 ? 0.083 -0.131 17.203 1.00 93.56 81 ALA A CA 1
ATOM 643 C C . ALA A 1 81 ? -0.196 0.436 15.800 1.00 93.56 81 ALA A C 1
ATOM 645 O O . ALA A 1 81 ? 0.586 0.224 14.871 1.00 93.56 81 ALA A O 1
ATOM 646 N N . ALA A 1 82 ? -1.275 1.212 15.649 1.00 91.75 82 ALA A N 1
ATOM 647 C CA . ALA A 1 82 ? -1.597 1.889 14.396 1.00 91.75 82 ALA A CA 1
ATOM 648 C C . ALA A 1 82 ? -0.527 2.925 14.006 1.00 91.75 82 ALA A C 1
ATOM 650 O O . ALA A 1 82 ? -0.129 2.994 12.842 1.00 91.75 82 ALA A O 1
ATOM 651 N N . ALA A 1 83 ? -0.016 3.696 14.969 1.00 92.88 83 ALA A N 1
ATOM 652 C CA . ALA A 1 83 ? 1.049 4.666 14.734 1.00 92.88 83 ALA A CA 1
ATOM 653 C C . ALA A 1 83 ? 2.359 3.990 14.295 1.00 92.88 83 ALA A C 1
ATOM 655 O O . ALA A 1 83 ? 3.016 4.462 13.368 1.00 92.88 83 ALA A O 1
ATOM 656 N N . GLU A 1 84 ? 2.733 2.869 14.914 1.00 95.00 84 GLU A N 1
ATOM 657 C CA . GLU A 1 84 ? 3.902 2.085 14.503 1.00 95.00 84 GLU A CA 1
ATOM 658 C C . GLU A 1 84 ? 3.743 1.492 13.101 1.00 95.00 84 GLU A C 1
ATOM 660 O O . GLU A 1 84 ? 4.673 1.558 12.296 1.00 95.00 84 GLU A O 1
ATOM 665 N N . ALA A 1 85 ? 2.563 0.956 12.778 1.00 90.88 85 ALA A N 1
ATOM 666 C CA . ALA A 1 85 ? 2.267 0.459 11.438 1.00 90.88 85 ALA A CA 1
ATOM 667 C C . ALA A 1 85 ? 2.380 1.577 10.386 1.00 90.88 85 ALA A C 1
ATOM 669 O O . ALA A 1 85 ? 3.018 1.389 9.350 1.00 90.88 85 ALA A O 1
ATOM 670 N N . ALA A 1 86 ? 1.842 2.765 10.677 1.00 89.56 86 ALA A N 1
ATOM 671 C CA . ALA A 1 86 ? 1.941 3.928 9.799 1.00 89.56 86 ALA A CA 1
ATOM 672 C C . ALA A 1 86 ? 3.392 4.408 9.608 1.00 89.56 86 ALA A C 1
ATOM 674 O O . ALA A 1 86 ? 3.777 4.781 8.496 1.00 89.56 86 ALA A O 1
ATOM 675 N N . ARG A 1 87 ? 4.226 4.356 10.657 1.00 93.62 87 ARG A N 1
ATOM 676 C CA . ARG A 1 87 ? 5.662 4.675 10.561 1.00 93.62 87 ARG A CA 1
ATOM 677 C C . ARG A 1 87 ? 6.389 3.702 9.640 1.00 93.62 87 ARG A C 1
ATOM 679 O O . ARG A 1 87 ? 7.019 4.147 8.688 1.00 93.62 87 ARG A O 1
ATOM 686 N N . LYS A 1 88 ? 6.209 2.393 9.844 1.00 91.12 88 LYS A N 1
ATOM 687 C CA . LYS A 1 88 ? 6.790 1.355 8.972 1.00 91.12 88 LYS A CA 1
ATOM 688 C C . LYS A 1 88 ? 6.353 1.522 7.517 1.00 91.12 88 LYS A C 1
ATOM 690 O O . LYS A 1 88 ? 7.161 1.383 6.605 1.00 91.12 88 LYS A O 1
ATOM 695 N N . GLN A 1 89 ? 5.086 1.864 7.294 1.00 89.62 89 GLN A N 1
ATOM 696 C CA . GLN A 1 89 ? 4.559 2.123 5.955 1.00 89.62 89 GLN A CA 1
ATOM 697 C C . GLN A 1 89 ? 5.213 3.350 5.304 1.00 89.62 89 GLN A C 1
ATOM 699 O O . GLN A 1 89 ? 5.539 3.327 4.115 1.00 89.62 89 GLN A O 1
ATOM 704 N N . THR A 1 90 ? 5.419 4.414 6.079 1.00 90.88 90 THR A N 1
ATOM 705 C CA . THR A 1 90 ? 6.108 5.628 5.621 1.00 90.88 90 THR A CA 1
ATOM 706 C C . THR A 1 90 ? 7.562 5.330 5.263 1.00 90.88 90 THR A C 1
ATOM 708 O O . THR A 1 90 ? 8.015 5.728 4.195 1.00 90.88 90 THR A O 1
ATOM 711 N N . GLU A 1 91 ? 8.271 4.576 6.104 1.00 92.38 91 GLU A N 1
ATOM 712 C CA . GLU A 1 91 ? 9.654 4.144 5.858 1.00 92.38 91 GLU A CA 1
ATOM 713 C C . GLU A 1 91 ? 9.775 3.261 4.606 1.00 92.38 91 GLU A C 1
ATOM 715 O O . GLU A 1 91 ? 10.665 3.455 3.780 1.00 92.38 91 GLU A O 1
ATOM 720 N N . ALA A 1 92 ? 8.851 2.317 4.414 1.00 89.38 92 ALA A N 1
ATOM 721 C CA . ALA A 1 92 ? 8.820 1.493 3.208 1.00 89.38 92 ALA A CA 1
ATOM 722 C C . ALA A 1 92 ? 8.578 2.340 1.946 1.00 89.38 92 ALA A C 1
ATOM 724 O O . ALA A 1 92 ? 9.207 2.116 0.909 1.00 89.38 92 ALA A O 1
ATOM 725 N N . SER A 1 93 ? 7.693 3.336 2.043 1.00 89.69 93 SER A N 1
ATOM 726 C CA . SER A 1 93 ? 7.375 4.243 0.937 1.00 89.69 93 SER A CA 1
ATOM 727 C C . SER A 1 93 ? 8.550 5.165 0.602 1.00 89.69 93 SER A C 1
ATOM 729 O O . SER A 1 93 ? 8.861 5.342 -0.574 1.00 89.69 93 SER A O 1
ATOM 731 N N . SER A 1 94 ? 9.255 5.693 1.608 1.00 91.81 94 SER A N 1
ATOM 732 C CA . SER A 1 94 ? 10.428 6.550 1.395 1.00 91.81 94 SER A CA 1
ATOM 733 C C . SER A 1 94 ? 11.606 5.781 0.793 1.00 91.81 94 SER A C 1
ATOM 735 O O . SER A 1 94 ? 12.279 6.288 -0.105 1.00 91.81 94 SER A O 1
ATOM 737 N N . HIS A 1 95 ? 11.826 4.529 1.206 1.00 92.50 95 HIS A N 1
ATOM 738 C CA . HIS A 1 95 ? 12.825 3.666 0.577 1.00 92.50 95 HIS A CA 1
ATOM 739 C C . HIS A 1 95 ? 12.485 3.386 -0.897 1.00 92.50 95 HIS A C 1
ATOM 741 O O . HIS A 1 95 ? 13.368 3.409 -1.756 1.00 92.50 95 HIS A O 1
ATOM 747 N N . LEU A 1 96 ? 11.208 3.149 -1.212 1.00 92.44 96 LEU A N 1
ATOM 748 C CA . LEU A 1 96 ? 10.754 2.943 -2.588 1.00 92.44 96 LEU A CA 1
ATOM 749 C C . LEU A 1 96 ? 10.934 4.204 -3.447 1.00 92.44 96 LEU A C 1
ATOM 751 O O . LEU A 1 96 ? 11.421 4.109 -4.571 1.00 92.44 96 LEU A O 1
ATOM 755 N N . GLU A 1 97 ? 10.620 5.382 -2.906 1.00 93.50 97 GLU A N 1
ATOM 756 C CA . GLU A 1 97 ? 10.874 6.667 -3.564 1.00 93.50 97 GLU A CA 1
ATOM 757 C C . GLU A 1 97 ? 12.368 6.864 -3.861 1.00 93.50 97 GLU A C 1
ATOM 759 O O . GLU A 1 97 ? 12.734 7.220 -4.981 1.00 93.50 97 GLU A O 1
ATOM 764 N N . ALA A 1 98 ? 13.243 6.587 -2.889 1.00 95.38 98 ALA A N 1
ATOM 765 C CA . ALA A 1 98 ? 14.689 6.690 -3.072 1.00 95.38 98 ALA A CA 1
ATOM 766 C C . ALA A 1 98 ? 15.195 5.763 -4.189 1.00 95.38 98 ALA A C 1
ATOM 768 O O . ALA A 1 98 ? 15.997 6.183 -5.022 1.00 95.38 98 ALA A O 1
ATOM 769 N N . ARG A 1 99 ? 14.681 4.528 -4.259 1.00 95.12 99 ARG A N 1
ATOM 770 C CA . ARG A 1 99 ? 15.007 3.580 -5.336 1.00 95.12 99 ARG A CA 1
ATOM 771 C C . ARG A 1 99 ? 14.540 4.058 -6.705 1.00 95.12 99 ARG A C 1
ATOM 773 O O . ARG A 1 99 ? 15.286 3.940 -7.669 1.00 95.12 99 ARG A O 1
ATOM 780 N N . LEU A 1 100 ? 13.336 4.619 -6.803 1.00 94.50 100 LEU A N 1
ATOM 781 C CA . LEU A 1 100 ? 12.844 5.177 -8.064 1.00 94.50 100 LEU A CA 1
ATOM 782 C C . LEU A 1 100 ? 13.682 6.377 -8.520 1.00 94.50 100 LEU A C 1
ATOM 784 O O . LEU A 1 100 ? 13.992 6.475 -9.704 1.00 94.50 100 LEU A O 1
ATOM 788 N N . LYS A 1 101 ? 14.103 7.247 -7.594 1.00 95.94 101 LYS A N 1
ATOM 789 C CA . LYS A 1 101 ? 15.024 8.355 -7.897 1.00 95.94 101 LYS A CA 1
ATOM 790 C C . LYS A 1 101 ? 16.381 7.854 -8.388 1.00 95.94 101 LYS A C 1
ATOM 792 O O . LYS A 1 101 ? 16.895 8.379 -9.365 1.00 95.94 101 LYS A O 1
ATOM 797 N N . GLU A 1 102 ? 16.937 6.825 -7.751 1.00 96.25 102 GLU A N 1
ATOM 798 C CA . GLU A 1 102 ? 18.188 6.194 -8.190 1.00 96.25 102 GLU A CA 1
ATOM 799 C C . GLU A 1 102 ? 18.071 5.643 -9.622 1.00 96.25 102 GLU A C 1
ATOM 801 O O . GLU A 1 102 ? 18.953 5.869 -10.448 1.00 96.25 102 GLU A O 1
ATOM 806 N N . LEU A 1 103 ? 16.968 4.957 -9.939 1.00 95.12 103 LEU A N 1
ATOM 807 C CA . LEU A 1 103 ? 16.718 4.440 -11.288 1.00 95.12 103 LEU A CA 1
ATOM 808 C C . LEU A 1 103 ? 16.540 5.551 -12.321 1.00 95.12 103 LEU A C 1
ATOM 810 O O . LEU A 1 103 ? 17.012 5.401 -13.445 1.00 95.12 103 LEU A O 1
ATOM 814 N N . LEU A 1 104 ? 15.883 6.650 -11.946 1.00 95.31 104 LEU A N 1
ATOM 815 C CA . LEU A 1 104 ? 15.720 7.809 -12.817 1.00 95.31 104 LEU A CA 1
ATOM 816 C C . LEU A 1 104 ? 17.075 8.434 -13.158 1.00 95.31 104 LEU A C 1
ATOM 818 O O . LEU A 1 104 ? 17.355 8.628 -14.332 1.00 95.31 104 LEU A O 1
ATOM 822 N N . ILE A 1 105 ? 17.937 8.651 -12.161 1.00 95.56 105 ILE A N 1
ATOM 823 C CA . ILE A 1 105 ? 19.292 9.180 -12.382 1.00 95.56 105 ILE A CA 1
ATOM 824 C C . ILE A 1 105 ? 20.068 8.267 -13.337 1.00 95.56 105 ILE A C 1
ATOM 826 O O . ILE A 1 105 ? 20.623 8.739 -14.320 1.00 95.56 105 ILE A O 1
ATOM 830 N N . 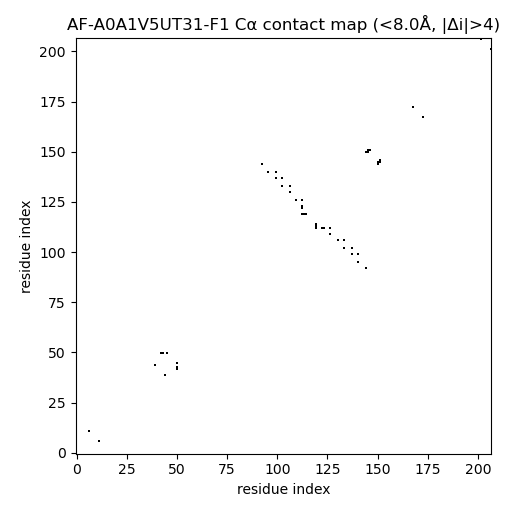ARG A 1 106 ? 20.046 6.946 -13.113 1.00 94.12 106 ARG A N 1
ATOM 831 C CA . ARG A 1 106 ? 20.716 5.984 -14.007 1.00 94.12 106 ARG A CA 1
ATOM 832 C C . ARG A 1 106 ? 20.166 6.006 -15.433 1.00 94.12 106 ARG A C 1
ATOM 834 O O . ARG A 1 106 ? 20.910 5.742 -16.371 1.00 94.12 106 ARG A O 1
ATOM 841 N N . LEU A 1 107 ? 18.866 6.253 -15.598 1.00 93.75 107 LEU A N 1
ATOM 842 C CA . LEU A 1 107 ? 18.237 6.386 -16.910 1.00 93.75 107 LEU A CA 1
ATOM 843 C C . LEU A 1 107 ? 18.654 7.691 -17.597 1.00 93.75 107 LEU A C 1
ATOM 845 O O . LEU A 1 107 ? 18.928 7.676 -18.789 1.00 93.75 107 LEU A O 1
ATOM 849 N N . GLU A 1 108 ? 18.718 8.795 -16.855 1.00 93.00 108 GLU A N 1
ATOM 850 C CA . GLU A 1 108 ? 19.161 10.104 -17.351 1.00 93.00 108 GLU A CA 1
ATOM 851 C C . GLU A 1 108 ? 20.656 10.111 -17.711 1.00 93.00 108 GLU A C 1
ATOM 853 O O . GLU A 1 108 ? 21.056 10.733 -18.692 1.00 93.00 108 GLU A O 1
ATOM 858 N N . GLU A 1 109 ? 21.480 9.376 -16.960 1.00 93.62 109 GLU A N 1
ATOM 859 C CA . GLU A 1 109 ? 22.894 9.128 -17.273 1.00 93.62 109 GLU A CA 1
ATOM 860 C C . GLU A 1 109 ? 23.076 8.246 -18.517 1.00 93.62 109 GLU A C 1
ATOM 862 O O . GLU A 1 109 ? 24.132 8.286 -19.158 1.00 93.62 109 GLU A O 1
ATOM 867 N N . LEU A 1 110 ? 22.059 7.456 -18.879 1.00 89.88 110 LEU A N 1
ATOM 868 C CA . LEU A 1 110 ? 22.057 6.626 -20.077 1.00 89.88 110 LEU A CA 1
ATOM 869 C C . LEU A 1 110 ? 21.831 7.509 -21.316 1.00 89.88 110 LEU A C 1
ATOM 871 O O . LEU A 1 110 ? 20.739 7.592 -21.873 1.00 89.88 110 LEU A O 1
ATOM 875 N N . GLY A 1 111 ? 22.889 8.201 -21.732 1.00 82.56 111 GLY A N 1
ATOM 876 C CA . GLY A 1 111 ? 22.881 9.046 -22.922 1.00 82.56 111 GLY A CA 1
ATOM 877 C C . GLY A 1 111 ? 22.660 8.258 -24.216 1.00 82.56 111 GLY A C 1
ATOM 878 O O . GLY A 1 111 ? 22.958 7.064 -24.311 1.00 82.56 111 GLY A O 1
ATOM 879 N N . GLU A 1 112 ? 22.158 8.948 -25.240 1.00 88.50 112 GLU A N 1
ATOM 880 C CA . GLU A 1 112 ? 21.989 8.364 -26.568 1.00 88.50 112 GLU A CA 1
ATOM 881 C C . GLU A 1 112 ? 23.363 8.022 -27.181 1.00 88.50 112 GLU A C 1
ATOM 883 O O . GLU A 1 112 ? 24.269 8.864 -27.178 1.00 88.50 112 GLU A O 1
ATOM 888 N N . PRO A 1 113 ? 23.567 6.790 -27.685 1.00 88.69 113 PRO A N 1
ATOM 889 C CA . PRO A 1 113 ? 24.829 6.408 -28.303 1.00 88.69 113 PRO A CA 1
ATOM 890 C C . PRO A 1 113 ? 25.060 7.182 -29.610 1.00 88.69 113 PRO A C 1
ATOM 892 O O . PRO A 1 113 ? 24.176 7.248 -30.462 1.00 88.69 113 PRO A O 1
ATOM 895 N N . ASP A 1 114 ? 26.274 7.713 -29.793 1.00 88.88 114 ASP A N 1
ATOM 896 C CA . ASP A 1 114 ? 26.661 8.466 -30.995 1.00 88.88 114 ASP A CA 1
ATOM 897 C C . ASP A 1 114 ? 26.591 7.594 -32.256 1.00 88.88 114 ASP A C 1
ATOM 899 O O . ASP A 1 114 ? 27.320 6.607 -32.397 1.00 88.88 114 ASP A O 1
ATOM 903 N N . THR A 1 115 ? 25.735 7.999 -33.193 1.00 87.19 115 THR A N 1
ATOM 904 C CA . THR A 1 115 ? 25.483 7.315 -34.465 1.00 87.19 115 THR A CA 1
ATOM 905 C C . THR A 1 115 ? 26.694 7.283 -35.392 1.00 87.19 115 THR A C 1
ATOM 907 O O . THR A 1 115 ? 26.756 6.430 -36.274 1.00 87.19 115 THR A O 1
ATOM 910 N N . ASN A 1 116 ? 27.652 8.198 -35.214 1.00 90.44 116 ASN A N 1
ATOM 911 C CA . ASN A 1 116 ? 28.835 8.309 -36.070 1.00 90.44 116 ASN A CA 1
ATOM 912 C C . ASN A 1 116 ? 30.040 7.511 -35.547 1.00 90.44 116 ASN A C 1
ATOM 914 O O . ASN A 1 116 ? 31.075 7.445 -36.214 1.00 90.44 116 ASN A O 1
ATOM 918 N N . ALA A 1 117 ? 29.931 6.902 -34.364 1.00 89.31 117 ALA A N 1
ATOM 919 C CA . ALA A 1 117 ? 31.000 6.100 -33.789 1.00 89.31 117 ALA A CA 1
ATOM 920 C C . ALA A 1 117 ? 31.161 4.761 -34.531 1.00 89.31 117 ALA A C 1
ATOM 922 O O . ALA A 1 117 ? 30.183 4.078 -34.833 1.00 89.31 117 ALA A O 1
ATOM 923 N N . ALA A 1 118 ? 32.409 4.326 -34.742 1.00 89.12 118 ALA A N 1
ATOM 924 C CA . ALA A 1 118 ? 32.710 3.027 -35.357 1.00 89.12 118 ALA A CA 1
ATOM 925 C C . ALA A 1 118 ? 32.092 1.839 -34.585 1.00 89.12 118 ALA A C 1
ATOM 927 O O . ALA A 1 118 ? 31.710 0.839 -35.188 1.00 89.12 118 ALA A O 1
ATOM 928 N N . ASP A 1 119 ? 31.914 1.992 -33.268 1.00 90.31 119 ASP A N 1
ATOM 929 C CA . ASP A 1 119 ? 31.343 0.977 -32.373 1.00 90.31 119 ASP A CA 1
ATOM 930 C C . ASP A 1 119 ? 29.840 1.182 -32.095 1.00 90.31 119 ASP A C 1
ATOM 932 O O . ASP A 1 119 ? 29.317 0.661 -31.105 1.00 90.31 119 ASP A O 1
ATOM 936 N N . TYR A 1 120 ? 29.125 1.955 -32.923 1.00 91.19 120 TYR A N 1
ATOM 937 C CA . TYR A 1 120 ? 27.723 2.324 -32.676 1.00 91.19 120 TYR A CA 1
ATOM 938 C C . TYR A 1 120 ? 26.820 1.117 -32.390 1.00 91.19 120 TYR A C 1
ATOM 940 O O . TYR A 1 120 ? 26.068 1.129 -31.419 1.00 91.19 120 TYR A O 1
ATOM 948 N N . GLN A 1 121 ? 26.927 0.039 -33.178 1.00 91.44 121 GLN A N 1
ATOM 949 C CA . GLN A 1 121 ? 26.100 -1.160 -32.986 1.00 91.44 121 GLN A CA 1
ATOM 950 C C . GLN A 1 121 ? 26.320 -1.817 -31.617 1.00 91.44 121 GLN A C 1
ATOM 952 O O . GLN A 1 121 ? 25.364 -2.273 -30.986 1.00 91.44 121 GLN A O 1
ATOM 957 N N . ILE A 1 122 ? 27.567 -1.838 -31.141 1.00 92.19 122 ILE A N 1
ATOM 958 C CA . ILE A 1 122 ? 27.921 -2.411 -29.840 1.00 92.19 122 ILE A CA 1
ATOM 959 C C . ILE A 1 122 ? 27.340 -1.527 -28.735 1.00 92.19 122 ILE A C 1
ATOM 961 O O . ILE A 1 122 ? 26.572 -2.020 -27.908 1.00 92.19 122 ILE A O 1
ATOM 965 N N . ARG A 1 123 ? 27.595 -0.214 -28.787 1.00 90.12 123 ARG A N 1
ATOM 966 C CA . ARG A 1 123 ? 27.096 0.761 -27.800 1.00 90.12 123 ARG A CA 1
ATOM 967 C C . ARG A 1 123 ? 25.570 0.810 -27.740 1.00 90.12 123 ARG A C 1
ATOM 969 O O . ARG A 1 123 ? 25.000 0.872 -26.655 1.00 90.12 123 ARG A O 1
ATOM 976 N N . LEU A 1 124 ? 24.900 0.714 -28.887 1.00 92.94 124 LEU A N 1
ATOM 977 C CA . LEU A 1 124 ? 23.444 0.628 -28.963 1.00 92.94 124 LEU A CA 1
ATOM 978 C C . LEU A 1 124 ? 22.929 -0.644 -28.284 1.00 92.94 124 LEU A C 1
ATOM 980 O O . LEU A 1 124 ? 21.997 -0.586 -27.485 1.00 92.94 124 LEU A O 1
ATOM 984 N N . SER A 1 125 ? 23.557 -1.792 -28.550 1.00 92.06 125 SER A N 1
ATOM 985 C CA . SER A 1 125 ? 23.159 -3.055 -27.924 1.00 92.06 125 SER A CA 1
ATOM 986 C C . SER A 1 125 ? 23.350 -3.047 -26.399 1.00 92.06 125 SER A C 1
ATOM 988 O O . SER A 1 125 ? 22.516 -3.584 -25.667 1.00 92.06 125 SER A O 1
ATOM 990 N N . GLU A 1 126 ? 24.404 -2.395 -25.903 1.00 92.44 126 GLU A N 1
ATOM 991 C CA . GLU A 1 126 ? 24.671 -2.210 -24.473 1.00 92.44 126 GLU A CA 1
ATOM 992 C C . GLU A 1 126 ? 23.664 -1.258 -23.817 1.00 92.44 126 GLU A C 1
ATOM 994 O O . GLU A 1 126 ? 23.149 -1.560 -22.735 1.00 92.44 126 GLU A O 1
ATOM 999 N N . ALA A 1 127 ? 23.316 -0.158 -24.490 1.00 92.62 127 ALA A N 1
ATOM 1000 C CA . ALA A 1 127 ? 22.275 0.763 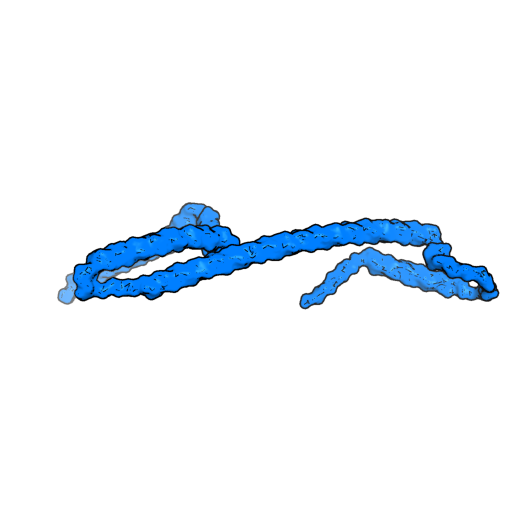-24.043 1.00 92.62 127 ALA A CA 1
ATOM 1001 C C . A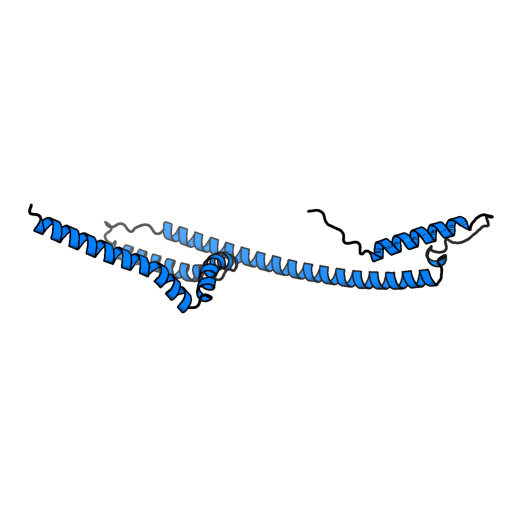LA A 1 127 ? 20.909 0.059 -23.955 1.00 92.62 127 ALA A C 1
ATOM 1003 O O . ALA A 1 127 ? 20.245 0.130 -22.921 1.00 92.62 127 ALA A O 1
ATOM 1004 N N . CYS A 1 128 ? 20.519 -0.719 -24.972 1.00 93.75 128 CYS A N 1
ATOM 1005 C CA . CYS A 1 128 ? 19.276 -1.496 -24.947 1.00 93.75 128 CYS A CA 1
ATOM 1006 C C . CYS A 1 128 ? 19.248 -2.537 -23.815 1.00 93.75 128 CYS A C 1
ATOM 1008 O O . CYS A 1 128 ? 18.226 -2.691 -23.147 1.00 93.75 128 CYS A O 1
ATOM 1010 N N . ARG A 1 129 ? 20.363 -3.235 -23.557 1.00 95.31 129 ARG A N 1
ATOM 1011 C CA . ARG A 1 129 ? 20.470 -4.170 -22.419 1.00 95.31 129 ARG A CA 1
ATOM 1012 C C . ARG A 1 129 ? 20.333 -3.454 -21.078 1.00 95.31 129 ARG A C 1
ATOM 1014 O O . ARG A 1 129 ? 19.683 -3.973 -20.172 1.00 95.31 129 ARG A O 1
ATOM 1021 N N . SER A 1 130 ? 20.927 -2.271 -20.956 1.00 93.94 130 SER A N 1
ATOM 1022 C CA . SER A 1 130 ? 20.847 -1.448 -19.747 1.00 93.94 130 SER A CA 1
ATOM 1023 C C . SER A 1 130 ? 19.421 -0.947 -19.502 1.00 93.94 130 SER A C 1
ATOM 1025 O O . SER A 1 130 ? 18.934 -1.032 -18.377 1.00 93.94 130 SER A O 1
ATOM 1027 N N . LEU A 1 131 ? 18.709 -0.537 -20.557 1.00 94.62 131 LEU A N 1
ATOM 1028 C CA . LEU A 1 131 ? 17.288 -0.186 -20.487 1.00 94.62 131 LEU A CA 1
ATOM 1029 C C . LEU A 1 131 ? 16.415 -1.365 -20.056 1.00 94.62 131 LEU A C 1
ATOM 1031 O O . LEU A 1 131 ? 15.556 -1.203 -19.192 1.00 94.62 131 LEU A O 1
ATOM 1035 N N . GLU A 1 132 ? 16.641 -2.558 -20.610 1.00 96.06 132 GLU A N 1
ATOM 1036 C CA . GLU A 1 132 ? 15.864 -3.737 -20.216 1.00 96.06 132 GLU A CA 1
ATOM 1037 C C . GLU A 1 132 ? 16.133 -4.114 -18.753 1.00 96.06 132 GLU A C 1
ATOM 1039 O O . GLU A 1 132 ? 15.209 -4.444 -18.012 1.00 96.06 132 GLU A O 1
ATOM 1044 N N . LYS A 1 133 ? 17.377 -3.968 -18.285 1.00 95.56 133 LYS A N 1
ATOM 1045 C CA . LYS A 1 133 ? 17.706 -4.141 -16.867 1.00 95.56 133 LYS A CA 1
ATOM 1046 C C . LYS A 1 133 ? 16.953 -3.140 -15.982 1.00 95.56 133 LYS A C 1
ATOM 1048 O O . LYS A 1 133 ? 16.332 -3.557 -15.006 1.00 95.56 133 LYS A O 1
ATOM 1053 N N . LEU A 1 134 ? 16.946 -1.853 -16.339 1.00 95.00 134 LEU A N 1
ATOM 1054 C CA . LEU A 1 134 ? 16.180 -0.828 -15.615 1.00 95.00 134 LEU A CA 1
ATOM 1055 C C . LEU A 1 134 ? 14.682 -1.160 -15.600 1.00 95.00 134 LEU A C 1
ATOM 1057 O O . LEU A 1 134 ? 14.041 -1.088 -14.553 1.00 95.00 134 LEU A O 1
ATOM 1061 N N . ARG A 1 135 ? 14.124 -1.599 -16.733 1.00 94.69 135 ARG A N 1
ATOM 1062 C CA . ARG A 1 135 ? 12.724 -2.031 -16.832 1.00 94.69 135 ARG A CA 1
ATOM 1063 C C . ARG A 1 135 ? 12.408 -3.171 -15.863 1.00 94.69 135 ARG A C 1
ATOM 1065 O O . ARG A 1 135 ? 11.382 -3.121 -15.180 1.00 94.69 135 ARG A O 1
ATOM 1072 N N . LEU A 1 136 ? 13.280 -4.177 -15.787 1.00 95.62 136 LEU A N 1
ATOM 1073 C CA . LEU A 1 136 ? 13.137 -5.305 -14.864 1.00 95.62 136 LEU A CA 1
ATOM 1074 C C . LEU A 1 136 ? 13.242 -4.878 -13.394 1.00 95.62 136 LEU A C 1
ATOM 1076 O O . LEU A 1 136 ? 12.543 -5.447 -12.561 1.00 95.62 136 LEU A O 1
ATOM 1080 N N . GLU A 1 137 ? 14.047 -3.863 -13.072 1.00 94.19 137 GLU A N 1
ATOM 1081 C CA . GLU A 1 137 ? 14.139 -3.291 -11.720 1.00 94.19 137 GLU A CA 1
ATOM 1082 C C . GLU A 1 137 ? 12.886 -2.471 -11.338 1.00 94.19 137 GLU A C 1
ATOM 1084 O O . GLU A 1 137 ? 12.476 -2.475 -10.177 1.00 94.19 137 GLU A O 1
ATOM 1089 N N . ILE A 1 138 ? 12.208 -1.836 -12.303 1.00 94.25 138 ILE A N 1
ATOM 1090 C CA . ILE A 1 138 ? 10.969 -1.066 -12.071 1.00 94.25 138 ILE A CA 1
ATOM 1091 C C . ILE A 1 138 ? 9.765 -1.974 -11.764 1.00 94.25 138 ILE A C 1
ATOM 1093 O O . ILE A 1 138 ? 8.928 -1.633 -10.927 1.00 94.25 138 ILE A O 1
ATOM 1097 N N . LEU A 1 139 ? 9.659 -3.135 -12.417 1.00 91.00 139 LEU A N 1
ATOM 1098 C CA . LEU A 1 139 ? 8.549 -4.089 -12.253 1.00 91.00 139 LEU A CA 1
ATOM 1099 C C . LEU A 1 139 ? 8.230 -4.467 -10.787 1.00 91.00 139 LEU A C 1
ATOM 1101 O O . LEU A 1 139 ? 7.075 -4.312 -10.377 1.00 91.00 139 LEU A O 1
ATOM 1105 N N . PRO A 1 140 ? 9.192 -4.926 -9.961 1.00 90.25 140 PRO A N 1
ATOM 1106 C CA . PRO A 1 140 ? 8.927 -5.259 -8.562 1.00 90.25 140 PRO A CA 1
ATOM 1107 C C . PRO A 1 140 ? 8.621 -4.025 -7.702 1.00 90.25 140 PRO A C 1
ATOM 1109 O O . PRO A 1 140 ? 7.845 -4.127 -6.748 1.00 90.25 140 PRO A O 1
ATOM 1112 N N . LEU A 1 141 ? 9.179 -2.855 -8.036 1.00 91.00 141 LEU A N 1
ATOM 1113 C CA . LEU A 1 141 ? 8.864 -1.598 -7.350 1.00 91.00 141 LEU A CA 1
ATOM 1114 C C . LEU A 1 141 ? 7.415 -1.183 -7.618 1.00 91.00 141 LEU A C 1
ATOM 1116 O O . LEU A 1 141 ? 6.691 -0.844 -6.686 1.00 91.00 141 LEU A O 1
ATOM 1120 N N . ARG A 1 142 ? 6.948 -1.311 -8.864 1.00 88.31 142 ARG A N 1
ATOM 1121 C CA . ARG A 1 142 ? 5.542 -1.091 -9.222 1.00 88.31 142 ARG A CA 1
ATOM 1122 C C . ARG A 1 142 ? 4.613 -2.043 -8.470 1.00 88.31 142 ARG A C 1
ATOM 1124 O O . ARG A 1 142 ? 3.648 -1.592 -7.862 1.00 8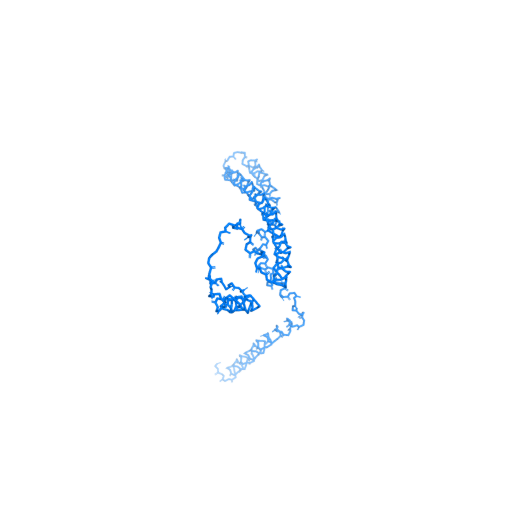8.31 142 ARG A O 1
ATOM 1131 N N . ALA A 1 143 ? 4.930 -3.337 -8.453 1.00 87.06 143 ALA A N 1
ATOM 1132 C CA . ALA A 1 143 ? 4.145 -4.321 -7.709 1.00 87.06 143 ALA A CA 1
ATOM 1133 C C . ALA A 1 143 ? 4.118 -4.029 -6.196 1.00 87.06 143 ALA A C 1
ATOM 1135 O O . ALA A 1 143 ? 3.132 -4.325 -5.522 1.00 87.06 143 ALA A O 1
ATOM 1136 N N . SER A 1 144 ? 5.189 -3.443 -5.651 1.00 86.62 144 SER A N 1
ATOM 1137 C CA . SER A 1 144 ? 5.248 -3.017 -4.247 1.00 86.62 144 SER A CA 1
ATOM 1138 C C . SER A 1 144 ? 4.409 -1.762 -3.986 1.00 86.62 144 SER A C 1
ATOM 1140 O O . SER A 1 144 ? 3.788 -1.660 -2.932 1.00 86.62 144 SER A O 1
ATOM 1142 N N . LEU A 1 145 ? 4.329 -0.840 -4.950 1.00 84.75 145 LEU A N 1
ATOM 1143 C CA . LEU A 1 145 ? 3.483 0.350 -4.866 1.00 84.75 145 LEU A CA 1
ATOM 1144 C C . LEU A 1 145 ? 1.988 -0.003 -4.913 1.00 84.75 145 LEU A C 1
ATOM 1146 O O . LEU A 1 145 ? 1.217 0.510 -4.108 1.00 84.75 145 LEU A O 1
ATOM 1150 N N . GLU A 1 146 ? 1.587 -0.920 -5.797 1.00 80.56 146 GLU A N 1
ATOM 1151 C CA . GLU A 1 146 ? 0.190 -1.367 -5.937 1.00 80.56 146 GLU A CA 1
ATOM 1152 C C . GLU A 1 146 ? -0.322 -2.103 -4.683 1.00 80.56 146 GLU A C 1
ATOM 1154 O O . GLU A 1 146 ? -1.506 -2.042 -4.359 1.00 80.56 146 GLU A O 1
ATOM 1159 N N . LYS A 1 147 ? 0.572 -2.759 -3.932 1.00 78.81 147 LYS A N 1
ATOM 1160 C CA . LYS A 1 147 ? 0.244 -3.420 -2.657 1.00 78.81 147 LYS A CA 1
ATOM 1161 C C . LYS A 1 147 ? 0.127 -2.455 -1.477 1.00 78.81 147 LYS A C 1
ATOM 1163 O O . LYS A 1 147 ? -0.353 -2.863 -0.419 1.00 78.81 147 LYS A O 1
ATOM 1168 N N . ASN A 1 148 ? 0.556 -1.200 -1.621 1.00 72.38 148 ASN A N 1
ATOM 1169 C CA . ASN A 1 148 ? 0.479 -0.242 -0.527 1.00 72.38 148 ASN A CA 1
ATOM 1170 C C . ASN A 1 148 ? -0.975 0.213 -0.310 1.00 72.38 148 ASN A C 1
ATOM 1172 O O . ASN A 1 148 ? -1.616 0.703 -1.244 1.00 72.38 148 ASN A O 1
ATOM 1176 N N . PRO A 1 149 ? -1.498 0.140 0.930 1.00 61.91 149 PRO A N 1
ATOM 1177 C CA . PRO A 1 149 ? -2.900 0.442 1.227 1.00 61.91 149 PRO A CA 1
ATOM 1178 C C . PRO A 1 149 ? -3.290 1.895 0.903 1.00 61.91 149 PRO A C 1
ATOM 1180 O O . PRO A 1 149 ? -4.448 2.169 0.601 1.00 61.91 149 PRO A O 1
ATOM 1183 N N . ALA A 1 150 ? -2.323 2.820 0.894 1.00 60.06 150 ALA A N 1
ATOM 1184 C CA . ALA A 1 150 ? -2.533 4.202 0.464 1.00 60.06 150 ALA A CA 1
ATOM 1185 C C . ALA A 1 150 ? -2.879 4.315 -1.036 1.00 60.06 150 ALA A C 1
ATOM 1187 O O . ALA A 1 150 ? -3.735 5.111 -1.405 1.00 60.06 150 ALA A O 1
ATOM 1188 N N . SER A 1 151 ? -2.278 3.478 -1.889 1.00 53.56 151 SER A N 1
ATOM 1189 C CA . SER A 1 151 ? -2.582 3.421 -3.328 1.00 53.56 151 SER A CA 1
ATOM 1190 C C . SER A 1 151 ? -3.855 2.605 -3.610 1.00 53.56 151 SER A C 1
ATOM 1192 O O . SER A 1 151 ? -4.597 2.884 -4.557 1.00 53.56 151 SER A O 1
ATOM 1194 N N . ALA A 1 152 ? -4.172 1.651 -2.726 1.00 53.31 152 ALA A N 1
ATOM 1195 C CA . ALA A 1 152 ? -5.435 0.920 -2.747 1.00 53.31 152 ALA A CA 1
ATOM 1196 C C . ALA A 1 152 ? -6.643 1.818 -2.431 1.00 53.31 152 ALA A C 1
ATOM 1198 O O . ALA A 1 152 ? -7.690 1.610 -3.025 1.00 53.31 152 ALA A O 1
ATOM 1199 N N . ALA A 1 153 ? -6.521 2.835 -1.569 1.00 54.03 153 ALA A N 1
ATOM 1200 C CA . ALA A 1 153 ? -7.611 3.784 -1.301 1.00 54.03 153 ALA A CA 1
ATOM 1201 C C . ALA A 1 153 ? -7.971 4.639 -2.535 1.00 54.03 153 ALA A C 1
ATOM 1203 O O . ALA A 1 153 ? -9.146 4.875 -2.819 1.00 54.03 153 ALA A O 1
ATOM 1204 N N . GLU A 1 154 ? -6.967 5.046 -3.314 1.00 51.00 154 GLU A N 1
ATOM 1205 C CA . GLU A 1 154 ? -7.156 5.775 -4.574 1.00 51.00 154 GLU A CA 1
ATOM 1206 C C . GLU A 1 154 ? -7.729 4.865 -5.673 1.00 51.00 154 GLU A C 1
ATOM 1208 O O . GLU A 1 154 ? -8.676 5.237 -6.369 1.00 51.00 154 GLU A O 1
ATOM 1213 N N . SER A 1 155 ? -7.228 3.630 -5.773 1.00 47.75 155 SER A N 1
ATOM 1214 C CA . SER A 1 155 ? -7.737 2.620 -6.713 1.00 47.75 155 SER A CA 1
ATOM 1215 C C . SER A 1 155 ? -9.138 2.113 -6.344 1.00 47.75 155 SER A C 1
ATOM 1217 O O . SER A 1 155 ? -9.939 1.846 -7.239 1.00 47.75 155 SER A O 1
ATOM 1219 N N . ALA A 1 156 ? -9.472 2.065 -5.050 1.00 51.78 156 ALA A N 1
ATOM 1220 C CA . ALA A 1 156 ? -10.790 1.690 -4.540 1.00 51.78 156 ALA A CA 1
ATOM 1221 C C . ALA A 1 156 ? -11.880 2.659 -5.020 1.00 51.78 156 ALA A C 1
ATOM 1223 O O . ALA A 1 156 ? -12.982 2.242 -5.373 1.00 51.78 156 ALA A O 1
ATOM 1224 N N . SER A 1 157 ? -11.556 3.954 -5.116 1.00 51.78 157 SER A N 1
ATOM 1225 C CA . SER A 1 157 ? -12.483 4.963 -5.642 1.00 51.78 157 SER A CA 1
ATOM 1226 C C . SER A 1 157 ? -12.856 4.722 -7.114 1.00 51.78 157 SER A C 1
ATOM 1228 O O . SER A 1 157 ? -14.007 4.926 -7.496 1.00 51.78 157 SER A O 1
ATOM 1230 N N . ARG A 1 158 ? -11.922 4.209 -7.933 1.00 50.06 158 ARG A N 1
ATOM 1231 C CA . ARG A 1 158 ? -12.189 3.799 -9.323 1.00 50.06 158 ARG A CA 1
ATOM 1232 C C . ARG A 1 158 ? -12.879 2.441 -9.411 1.00 50.06 158 ARG A C 1
ATOM 1234 O O . ARG A 1 158 ? -13.736 2.266 -10.272 1.00 50.06 158 ARG A O 1
ATOM 1241 N N . SER A 1 159 ? -12.542 1.490 -8.539 1.00 53.56 159 SER A N 1
ATOM 1242 C CA . SER A 1 159 ? -13.186 0.173 -8.536 1.00 53.56 159 SER A CA 1
ATOM 1243 C C . SER A 1 159 ? -14.623 0.210 -8.028 1.00 53.56 159 SER A C 1
ATOM 1245 O O . SER A 1 159 ? -15.391 -0.653 -8.421 1.00 53.56 159 SER A O 1
ATOM 1247 N N . ASN A 1 160 ? -15.019 1.198 -7.220 1.00 54.38 160 ASN A N 1
ATOM 1248 C CA . ASN A 1 160 ? -16.408 1.336 -6.769 1.00 54.38 160 ASN A CA 1
ATOM 1249 C C . ASN A 1 160 ? -17.379 1.584 -7.936 1.00 54.38 160 ASN A C 1
ATOM 1251 O O . ASN A 1 160 ? -18.464 1.018 -7.935 1.00 54.38 160 ASN A O 1
ATOM 1255 N N . PHE A 1 161 ? -16.965 2.309 -8.983 1.00 57.22 161 PHE A N 1
ATOM 1256 C CA . PHE A 1 161 ? -17.773 2.460 -10.203 1.00 57.22 161 PHE A CA 1
ATOM 1257 C C . PHE A 1 161 ? -17.960 1.135 -10.957 1.00 57.22 161 PHE A C 1
ATOM 1259 O O . PHE A 1 161 ? -19.036 0.871 -11.485 1.00 57.22 161 PHE A O 1
ATOM 1266 N N . PHE A 1 162 ? -16.933 0.281 -11.009 1.00 55.84 162 PHE A N 1
ATOM 1267 C CA . PHE A 1 162 ? -17.027 -1.027 -11.669 1.00 55.84 162 PHE A CA 1
ATOM 1268 C C . PHE A 1 162 ? -17.708 -2.086 -10.795 1.00 55.84 162 PHE A C 1
ATOM 1270 O O . PHE A 1 162 ? -18.434 -2.919 -11.321 1.00 55.84 162 PHE A O 1
ATOM 1277 N N . ALA A 1 163 ? -17.540 -2.028 -9.476 1.00 54.78 163 ALA A N 1
ATOM 1278 C CA . ALA A 1 163 ? -18.224 -2.894 -8.522 1.00 54.78 163 ALA A CA 1
ATOM 1279 C C . ALA A 1 163 ? -19.726 -2.572 -8.435 1.00 54.78 163 ALA A C 1
ATOM 1281 O O . ALA A 1 163 ? -20.542 -3.481 -8.300 1.00 54.78 163 ALA A O 1
ATOM 1282 N N . GLU A 1 164 ? -20.116 -1.300 -8.589 1.00 52.75 164 GLU A N 1
ATOM 1283 C CA . GLU A 1 164 ? -21.521 -0.924 -8.777 1.00 52.75 164 GLU A CA 1
ATOM 1284 C C . GLU A 1 164 ? -22.074 -1.459 -10.106 1.00 52.75 164 GLU A C 1
ATOM 1286 O O . GLU A 1 164 ? -23.208 -1.931 -10.130 1.00 52.75 164 GLU A O 1
ATOM 1291 N N . LEU A 1 165 ? -21.282 -1.489 -11.184 1.00 55.03 165 LEU A N 1
ATOM 1292 C CA . LEU A 1 165 ? -21.683 -2.102 -12.461 1.00 55.03 165 LEU A CA 1
ATOM 1293 C C . LEU A 1 165 ? -21.794 -3.633 -12.392 1.00 55.03 165 LEU A C 1
ATOM 1295 O O . LEU A 1 165 ? -22.669 -4.195 -13.043 1.00 55.03 165 LEU A O 1
ATOM 1299 N N . ASP A 1 166 ? -20.971 -4.296 -11.579 1.00 54.12 166 ASP A N 1
ATOM 1300 C CA . ASP A 1 166 ? -21.035 -5.748 -11.344 1.00 54.12 166 ASP A CA 1
ATOM 1301 C C . ASP A 1 166 ? -22.274 -6.144 -10.512 1.00 54.12 166 ASP A C 1
ATOM 1303 O O . ASP A 1 166 ? -22.758 -7.274 -10.570 1.00 54.12 166 ASP A O 1
ATOM 1307 N N . SER A 1 167 ? -22.845 -5.184 -9.771 1.00 56.66 167 SER A N 1
ATOM 1308 C CA . SER A 1 167 ? -24.125 -5.346 -9.068 1.00 56.66 167 SER A CA 1
ATOM 1309 C C . SER A 1 167 ? -25.354 -5.175 -9.975 1.00 56.66 167 SER A C 1
ATOM 1311 O O . SER A 1 167 ? -26.469 -5.538 -9.588 1.00 56.66 167 SER A O 1
ATOM 1313 N N . VAL A 1 168 ? -25.174 -4.653 -11.193 1.00 57.03 168 VAL A N 1
ATOM 1314 C CA . VAL A 1 168 ? -26.257 -4.469 -12.164 1.00 57.03 168 VAL A CA 1
ATOM 1315 C C . VAL A 1 168 ? -26.367 -5.723 -13.024 1.00 57.03 168 VAL A C 1
ATOM 1317 O O . VAL A 1 168 ? -25.458 -6.095 -13.762 1.00 57.03 168 VAL A O 1
ATOM 1320 N N . SER A 1 169 ? -27.526 -6.381 -12.961 1.00 67.69 169 SER A N 1
ATOM 1321 C CA . SER A 1 169 ? -27.794 -7.590 -13.741 1.00 67.69 169 SER A CA 1
ATOM 1322 C C . SER A 1 169 ? -27.575 -7.330 -15.237 1.00 67.69 169 SER A C 1
ATOM 1324 O O . SER A 1 169 ? -28.069 -6.340 -15.780 1.00 67.69 169 SER A O 1
ATOM 1326 N N . PHE A 1 170 ? -26.903 -8.250 -15.934 1.00 62.72 170 PHE A N 1
ATOM 1327 C CA . PHE A 1 170 ? -26.621 -8.172 -17.377 1.00 62.72 170 PHE A CA 1
ATOM 1328 C C . PHE A 1 170 ? -27.875 -7.844 -18.223 1.00 62.72 170 PHE A C 1
ATOM 1330 O O . PHE A 1 170 ? -27.802 -7.141 -19.232 1.00 62.72 170 PHE A O 1
ATOM 1337 N N . GLY A 1 171 ? -29.062 -8.269 -17.770 1.00 68.69 171 GLY A N 1
ATOM 1338 C CA . GLY A 1 171 ? -30.343 -7.939 -18.405 1.00 68.69 171 GLY A CA 1
ATOM 1339 C C . GLY A 1 171 ? -30.788 -6.474 -18.258 1.00 68.69 171 GLY A C 1
ATOM 1340 O O . GLY A 1 171 ? -31.502 -5.965 -19.123 1.00 68.69 171 GLY A O 1
ATOM 1341 N N . GLN A 1 172 ? -30.368 -5.768 -17.206 1.00 68.94 172 GLN A N 1
ATOM 1342 C CA . GLN A 1 172 ? -30.627 -4.333 -17.029 1.00 68.94 172 GLN A CA 1
ATOM 1343 C C . GLN A 1 172 ? -29.743 -3.494 -17.953 1.00 68.94 172 GLN A C 1
ATOM 1345 O O . GLN A 1 172 ? -30.253 -2.578 -18.593 1.00 68.94 172 GLN A O 1
ATOM 1350 N N . ILE A 1 173 ? -28.466 -3.856 -18.109 1.00 72.38 173 ILE A N 1
ATOM 1351 C CA . ILE A 1 173 ? -27.545 -3.191 -19.045 1.00 72.38 173 ILE A CA 1
ATOM 1352 C C . ILE A 1 173 ? -28.044 -3.362 -20.484 1.00 72.38 173 ILE A C 1
ATOM 1354 O O . ILE A 1 173 ? -28.092 -2.392 -21.239 1.00 72.38 173 ILE A O 1
ATOM 1358 N N . PHE A 1 174 ? -28.515 -4.562 -20.847 1.00 72.12 174 PHE A N 1
ATOM 1359 C CA . PHE A 1 174 ? -29.084 -4.803 -22.174 1.00 72.12 174 PHE A CA 1
ATOM 1360 C C . PHE A 1 174 ? -30.386 -4.024 -22.401 1.00 72.12 174 PHE A C 1
ATOM 1362 O O . PHE A 1 174 ? -30.575 -3.452 -23.470 1.00 72.12 174 PHE A O 1
ATOM 1369 N N . ARG A 1 175 ? -31.269 -3.924 -21.395 1.00 75.06 175 ARG A N 1
ATOM 1370 C CA . ARG A 1 175 ? -32.481 -3.090 -21.491 1.00 75.06 175 ARG A CA 1
ATOM 1371 C C . ARG A 1 175 ? -32.144 -1.615 -21.666 1.00 75.06 175 ARG A C 1
ATOM 1373 O O . ARG A 1 175 ? -32.696 -0.989 -22.562 1.00 75.06 175 ARG A O 1
ATOM 1380 N N . VAL A 1 176 ? -31.243 -1.064 -20.854 1.00 77.31 176 VAL A N 1
ATOM 1381 C CA . VAL A 1 176 ? -30.846 0.353 -20.939 1.00 77.31 176 VAL A CA 1
ATOM 1382 C C . VAL A 1 176 ? -30.154 0.643 -22.273 1.00 77.31 176 VAL A C 1
ATOM 1384 O O . VAL A 1 176 ? -30.502 1.613 -22.945 1.00 77.31 176 VAL A O 1
ATOM 1387 N N . GLY A 1 177 ? -29.252 -0.240 -22.712 1.00 75.38 177 GLY A N 1
ATOM 1388 C CA . GLY A 1 177 ? -28.612 -0.153 -24.023 1.00 75.38 177 GLY A CA 1
ATOM 1389 C C . GLY A 1 177 ? -29.616 -0.225 -25.176 1.00 75.38 177 GLY A C 1
ATOM 1390 O O . GLY A 1 177 ? -29.502 0.534 -26.137 1.00 75.38 177 GLY A O 1
ATOM 1391 N N . PHE A 1 178 ? -30.645 -1.069 -25.073 1.00 78.94 178 PHE A N 1
ATOM 1392 C CA . PHE A 1 178 ? -31.708 -1.167 -26.075 1.00 78.94 178 PHE A CA 1
ATOM 1393 C C . PHE A 1 178 ? -32.611 0.075 -26.086 1.00 78.94 178 PHE A C 1
ATOM 1395 O O . PHE A 1 178 ? -32.899 0.599 -27.155 1.00 78.94 178 PHE A O 1
ATOM 1402 N N . TYR A 1 179 ? -32.987 0.622 -24.924 1.00 80.12 179 TYR A N 1
ATOM 1403 C CA . TYR A 1 179 ? -33.772 1.863 -24.845 1.00 80.12 179 TYR A CA 1
ATOM 1404 C C . TYR A 1 179 ? -33.038 3.078 -25.418 1.00 80.12 179 TYR A C 1
ATOM 1406 O O . TYR A 1 179 ? -33.687 3.967 -25.963 1.00 80.12 179 TYR A O 1
ATOM 1414 N N . LEU A 1 180 ? -31.706 3.116 -25.326 1.00 79.50 180 LEU A N 1
ATOM 1415 C CA . LEU A 1 180 ? -30.904 4.195 -25.902 1.00 79.50 180 LEU A CA 1
ATOM 1416 C C . LEU A 1 180 ? -30.621 3.985 -27.400 1.00 79.50 180 LEU A C 1
ATOM 1418 O O . LEU A 1 180 ? -30.691 4.932 -28.181 1.00 79.50 180 LEU A O 1
ATOM 1422 N N . SER A 1 181 ? -30.314 2.754 -27.819 1.00 82.06 181 SER A N 1
ATOM 1423 C CA . SER A 1 181 ? -29.928 2.452 -29.207 1.00 82.06 181 SER A CA 1
ATOM 1424 C C . SER A 1 181 ? -31.111 2.310 -30.166 1.00 82.06 181 SER A C 1
ATOM 1426 O O . SER A 1 181 ? -30.984 2.662 -31.338 1.00 82.06 181 SER A O 1
ATOM 1428 N N . LEU A 1 182 ? -32.274 1.855 -29.692 1.00 84.31 182 LEU A N 1
ATOM 1429 C CA . LEU A 1 182 ? -33.472 1.690 -30.516 1.00 84.31 182 LEU A CA 1
ATOM 1430 C C . LEU A 1 182 ? -33.976 3.008 -31.141 1.00 84.31 182 LEU A C 1
ATOM 1432 O O . LEU A 1 182 ? -34.168 3.026 -32.358 1.00 84.31 182 LEU A O 1
ATOM 1436 N N . PRO A 1 183 ? -34.171 4.122 -30.400 1.00 83.81 183 PRO A N 1
ATOM 1437 C CA . PRO A 1 183 ? -34.616 5.377 -31.010 1.00 83.81 183 PRO A CA 1
ATOM 1438 C C . PRO A 1 183 ? -33.580 5.946 -31.987 1.00 83.81 183 PRO A C 1
ATOM 1440 O O . PRO A 1 183 ? -33.962 6.510 -33.011 1.00 83.81 183 PRO A O 1
ATOM 1443 N N . LEU A 1 184 ? -32.282 5.743 -31.729 1.00 85.44 184 LEU A N 1
ATOM 1444 C CA . LEU A 1 184 ? -31.212 6.138 -32.648 1.00 85.44 184 LEU A CA 1
ATOM 1445 C C . LEU A 1 184 ? -31.292 5.351 -33.965 1.00 85.44 184 LEU A C 1
ATOM 1447 O O . LEU A 1 184 ? -31.219 5.934 -35.044 1.00 85.44 184 LEU A O 1
ATOM 1451 N N . LEU A 1 185 ? -31.490 4.033 -33.884 1.00 88.88 185 LEU A N 1
ATOM 1452 C CA . LEU A 1 185 ? -31.578 3.156 -35.050 1.00 88.88 185 LEU A CA 1
ATOM 1453 C C . LEU A 1 185 ? -32.833 3.445 -35.885 1.00 88.88 185 LEU A C 1
ATOM 1455 O O . LEU A 1 185 ? -32.753 3.516 -37.110 1.00 88.88 185 LEU A O 1
ATOM 1459 N N . ILE A 1 186 ? -33.970 3.699 -35.228 1.00 89.75 186 ILE A N 1
ATOM 1460 C CA . ILE A 1 186 ? -35.204 4.150 -35.889 1.00 89.75 186 ILE A CA 1
ATOM 1461 C C . ILE A 1 186 ? -34.993 5.516 -36.554 1.00 89.75 186 ILE A C 1
ATOM 1463 O O . ILE A 1 186 ? -35.422 5.713 -37.688 1.00 89.75 186 ILE A O 1
ATOM 1467 N N . GLY A 1 187 ? -34.301 6.445 -35.887 1.00 91.19 187 GLY A N 1
ATOM 1468 C CA . GLY A 1 187 ? -33.982 7.761 -36.439 1.00 91.19 187 GLY A CA 1
ATOM 1469 C C . GLY A 1 187 ? -33.135 7.676 -37.708 1.00 91.19 187 GLY A C 1
ATOM 1470 O O . GLY A 1 187 ? -33.473 8.298 -38.713 1.00 91.19 187 GLY A O 1
ATOM 1471 N N . ILE A 1 188 ? -32.083 6.853 -37.698 1.00 91.25 188 ILE A N 1
ATOM 1472 C CA . ILE A 1 188 ? -31.231 6.614 -38.873 1.00 91.25 188 ILE A CA 1
ATOM 1473 C C . ILE A 1 188 ? -32.038 5.975 -40.010 1.00 91.25 188 ILE A C 1
ATOM 1475 O O . ILE A 1 188 ? -31.911 6.392 -41.161 1.00 91.25 188 ILE A O 1
ATOM 1479 N N . LEU A 1 189 ? -32.901 5.003 -39.699 1.00 92.06 189 LEU A N 1
ATOM 1480 C CA . LEU A 1 189 ? -33.759 4.354 -40.690 1.00 92.06 189 LEU A CA 1
ATOM 1481 C C . LEU A 1 189 ? -34.727 5.355 -41.341 1.00 92.06 189 LEU A C 1
ATOM 1483 O O . LEU A 1 189 ? -34.809 5.424 -42.567 1.00 92.06 189 LEU A O 1
ATOM 1487 N N . LEU A 1 190 ? -35.433 6.157 -40.538 1.00 92.69 190 LEU A N 1
ATOM 1488 C CA . LEU A 1 190 ? -36.366 7.172 -41.034 1.00 92.69 190 LEU A CA 1
ATOM 1489 C C . LEU A 1 190 ? -35.651 8.245 -41.853 1.00 92.69 190 LEU A C 1
ATOM 1491 O O . LEU A 1 190 ? -36.145 8.633 -42.909 1.00 92.69 190 LEU A O 1
ATOM 1495 N N . PHE A 1 191 ? -34.474 8.684 -41.406 1.00 93.00 191 PHE A N 1
ATOM 1496 C CA . PHE A 1 191 ? -33.655 9.630 -42.153 1.00 93.00 191 PHE A CA 1
ATOM 1497 C C . PHE A 1 191 ? -33.224 9.053 -43.507 1.00 93.00 191 PHE A C 1
ATOM 1499 O O . PHE A 1 191 ? -33.338 9.732 -44.523 1.00 93.00 191 PHE A O 1
ATOM 1506 N N . GLY A 1 192 ? -32.811 7.783 -43.549 1.00 92.88 192 GLY A N 1
ATOM 1507 C CA . GLY A 1 192 ? -32.478 7.090 -44.795 1.00 92.88 192 GLY A CA 1
ATOM 1508 C C . GLY A 1 192 ? -33.668 6.972 -45.753 1.00 92.88 192 GLY A C 1
ATOM 1509 O O . GLY A 1 192 ? -33.521 7.221 -46.950 1.00 92.88 192 GLY A O 1
ATOM 1510 N N . ILE A 1 193 ? -34.861 6.659 -45.237 1.00 91.88 193 ILE A N 1
ATOM 1511 C CA . ILE A 1 193 ? -36.097 6.612 -46.036 1.00 91.88 193 ILE A CA 1
ATOM 1512 C C . ILE A 1 193 ? -36.435 8.000 -46.587 1.00 91.88 193 ILE A C 1
ATOM 1514 O O . ILE A 1 193 ? -36.765 8.122 -47.766 1.00 91.88 193 ILE A O 1
ATOM 1518 N N . LEU A 1 194 ? -36.320 9.048 -45.768 1.00 91.50 194 LEU A N 1
ATOM 1519 C CA . LEU A 1 194 ? -36.592 10.420 -46.187 1.00 91.50 194 LEU A CA 1
ATOM 1520 C C . LEU A 1 194 ? -35.598 10.884 -47.258 1.00 91.50 194 LEU A C 1
ATOM 1522 O O . LEU A 1 194 ? -36.009 11.448 -48.267 1.00 91.50 194 LEU A O 1
ATOM 1526 N N . LEU A 1 195 ? -34.308 10.584 -47.083 1.00 91.88 195 LEU A N 1
ATOM 1527 C CA . LEU A 1 195 ? -33.269 10.886 -48.066 1.00 91.88 195 LEU A CA 1
ATOM 1528 C C . LEU A 1 195 ? -33.543 10.165 -49.394 1.00 91.88 195 LEU A C 1
ATOM 1530 O O . LEU A 1 195 ? -33.486 10.781 -50.454 1.00 91.88 195 LEU A O 1
ATOM 1534 N N . SER A 1 196 ? -33.906 8.882 -49.336 1.00 87.62 196 SER A N 1
ATOM 1535 C CA . SER A 1 196 ? -34.286 8.097 -50.514 1.00 87.62 196 SER A CA 1
ATOM 1536 C C . SER A 1 196 ? -35.517 8.681 -51.216 1.00 87.62 196 SER A C 1
ATOM 1538 O O . SER A 1 196 ? -35.508 8.867 -52.431 1.00 87.62 196 SER A O 1
ATOM 1540 N N . ALA A 1 197 ? -36.551 9.061 -50.460 1.00 87.25 197 ALA A N 1
ATOM 1541 C CA . ALA A 1 197 ? -37.745 9.700 -51.005 1.00 87.25 197 ALA A CA 1
ATOM 1542 C C . ALA A 1 197 ? -37.419 11.041 -51.679 1.00 87.25 197 ALA A C 1
ATOM 1544 O O . ALA A 1 197 ? -37.892 11.293 -52.784 1.00 87.25 197 ALA A O 1
ATOM 1545 N N . VAL A 1 198 ? -36.571 11.872 -51.063 1.00 89.44 198 VAL A N 1
ATOM 1546 C CA . VAL A 1 198 ? -36.104 13.138 -51.648 1.00 89.44 198 VAL A CA 1
ATOM 1547 C C . VAL A 1 198 ? -35.335 12.885 -52.940 1.00 89.44 198 VAL A C 1
ATOM 1549 O O . VAL A 1 198 ? -35.612 13.547 -53.936 1.00 89.44 198 VAL A O 1
ATOM 1552 N N . ILE A 1 199 ? -34.424 11.910 -52.971 1.00 88.31 199 ILE A N 1
ATOM 1553 C CA . ILE A 1 199 ? -33.685 11.543 -54.187 1.00 88.31 199 ILE A CA 1
ATOM 1554 C C . ILE A 1 199 ? -34.659 11.116 -55.292 1.00 88.31 199 ILE A C 1
ATOM 1556 O O . ILE A 1 199 ? -34.603 11.655 -56.394 1.00 88.31 199 ILE A O 1
ATOM 1560 N N . VAL A 1 200 ? -35.600 10.212 -55.003 1.00 88.19 200 VAL A N 1
ATOM 1561 C CA . VAL A 1 200 ? -36.589 9.741 -55.988 1.00 88.19 200 VAL A CA 1
ATOM 1562 C C . VAL A 1 200 ? -37.469 10.884 -56.493 1.00 88.19 200 VAL A C 1
ATOM 1564 O O . VAL A 1 200 ? -37.718 10.977 -57.692 1.00 88.19 200 VAL A O 1
ATOM 1567 N N . VAL A 1 201 ? -37.927 11.770 -55.609 1.00 85.69 201 VAL A N 1
ATOM 1568 C CA . VAL A 1 201 ? -38.735 12.940 -55.979 1.00 85.69 201 VAL A CA 1
ATOM 1569 C C . VAL A 1 201 ? -37.927 13.914 -56.835 1.00 85.69 201 VAL A C 1
ATOM 1571 O O . VAL A 1 201 ? -38.443 14.396 -57.837 1.00 85.69 201 VAL A O 1
ATOM 1574 N N . THR A 1 202 ? -36.656 14.145 -56.506 1.00 84.00 202 THR A N 1
ATOM 1575 C CA . THR A 1 202 ? -35.759 15.027 -57.272 1.00 84.00 202 THR A CA 1
ATOM 1576 C C . THR A 1 202 ? -35.523 14.475 -58.679 1.00 84.00 202 THR A C 1
ATOM 1578 O O . THR A 1 202 ? -35.671 15.201 -59.657 1.00 84.00 202 THR A O 1
ATOM 1581 N N . PHE A 1 203 ? -35.267 13.169 -58.805 1.00 78.44 203 PHE A N 1
ATOM 1582 C CA . PHE A 1 203 ? -35.132 12.499 -60.103 1.00 78.44 203 PHE A CA 1
ATOM 1583 C C . PHE A 1 203 ? -36.448 12.429 -60.895 1.00 78.44 203 PHE A C 1
ATOM 1585 O O . PHE A 1 203 ? -36.424 12.405 -62.122 1.00 78.44 203 PHE A O 1
ATOM 1592 N N . ARG A 1 204 ? -37.606 12.385 -60.223 1.00 72.12 204 ARG A N 1
ATOM 1593 C CA . ARG A 1 204 ? -38.923 12.278 -60.873 1.00 72.12 204 ARG A CA 1
ATOM 1594 C C . ARG A 1 204 ? -39.518 13.629 -61.283 1.00 72.12 204 ARG A C 1
ATOM 1596 O O . ARG A 1 204 ? -40.265 13.671 -62.254 1.00 72.12 204 ARG A O 1
ATOM 1603 N N . ILE A 1 205 ? -39.228 14.704 -60.550 1.00 68.06 205 ILE A N 1
ATOM 1604 C CA . ILE A 1 205 ? -39.706 16.066 -60.855 1.00 68.06 205 ILE A CA 1
ATOM 1605 C C . ILE A 1 205 ? -38.869 16.728 -61.962 1.00 68.06 205 ILE A C 1
ATOM 1607 O O . ILE A 1 205 ? -39.332 17.689 -62.564 1.00 68.06 205 ILE A O 1
ATOM 1611 N N . GLY A 1 206 ? -37.720 16.150 -62.319 1.00 55.50 206 GLY A N 1
ATOM 1612 C CA 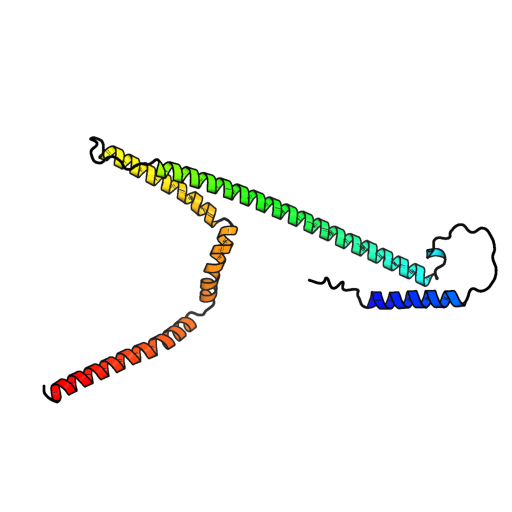. GLY A 1 206 ? -36.947 16.563 -63.483 1.00 55.50 206 GLY A CA 1
ATOM 1613 C C . GLY A 1 206 ? -36.209 17.872 -63.240 1.00 55.50 206 GLY A C 1
ATOM 1614 O O . GLY A 1 206 ? -36.707 18.952 -63.558 1.00 55.50 206 GLY A O 1
ATOM 1615 N N . LEU A 1 207 ? -34.990 17.743 -62.718 1.00 49.09 207 LEU A N 1
ATOM 1616 C CA . LEU A 1 207 ? -33.881 18.549 -63.215 1.00 49.09 207 LEU A CA 1
ATOM 1617 C C . LEU A 1 207 ? -33.076 17.689 -64.192 1.00 49.09 207 LEU A C 1
ATOM 1619 O O . LEU A 1 207 ? -32.830 16.512 -63.838 1.00 49.09 207 LEU A O 1
#

Mean predicted aligned error: 19.83 Å

Foldseek 3Di:
DDPPPCPDVVNVVVVVVVVVVVVVVVVPDDDDDDDDDDPPPPLVVDDPVVNVVVVVVVVVVVVVVVVVVVVVVVVVVVVVVVVVVVVVLVVVVVVLVVLVVVLVVVLVVLDQQDPPDPCRVVSVVVSVVSVVVSVVVVVVSVVVVCPRVVVVVVVVVVVVVVVVVVVDPPVNVVVVVCVVVVVVVVVVVVVVVVVVVVVVCDVVVPD

Secondary structure (DSSP, 8-state):
--------HHHHHHHHHHHHHHHHHHTS--S----------TTSSS-HHHHHHHHHHHHHHHHHHHHHHHHHHHHHHHHHHHHHHHHHHHHHHHHHHHHHHHHHHHHHHSPPPPTTSTTHHHHHHHHHHHHHHHHHHHHHHHHHHHTSHHHHHHHHHHHHHHHHHHTS-HHHHHHHHHHHHHHHHHHHHHHHHHHHHHHHHHHHH--

Radius of gyration: 42.31 Å; Cα contacts (8 Å, |Δi|>4): 26; chains: 1; bounding box: 72×34×137 Å